Protein AF-0000000066667631 (afdb_homodimer)

Solvent-accessible surface area (backbone atoms only — not comparable to full-atom values): 15356 Å² total; per-residue (Å²): 125,58,73,54,49,51,49,16,44,54,48,42,51,44,52,48,51,43,37,58,49,62,69,47,40,77,52,72,91,83,62,55,70,66,55,49,50,52,39,41,49,23,62,72,70,37,67,38,40,58,69,56,50,24,61,74,61,66,54,52,69,70,55,45,50,52,50,50,52,52,34,34,75,70,52,27,31,46,80,42,68,25,90,90,40,73,88,41,47,27,36,31,52,30,73,62,24,40,45,53,48,50,51,52,50,50,52,47,20,53,52,43,29,59,55,50,66,76,47,53,72,68,42,51,48,27,39,58,63,16,44,66,49,50,42,50,51,48,55,54,59,68,76,102,124,59,75,55,50,53,50,16,44,53,48,43,51,42,52,48,49,43,37,58,51,60,69,48,42,78,49,71,94,81,60,55,69,65,56,50,49,51,40,40,49,23,61,72,71,37,67,38,39,58,67,54,50,25,64,73,59,66,52,52,68,70,55,45,51,52,49,51,50,51,35,34,75,72,53,26,31,47,77,42,67,25,89,91,38,75,87,39,47,27,35,30,52,30,75,62,24,39,45,54,49,50,50,53,51,51,52,48,21,53,52,42,29,59,56,51,66,75,46,53,73,68,42,51,48,26,39,59,62,15,45,65,48,50,42,50,51,46,55,54,59,69,79,101

Structure (mmCIF, N/CA/C/O backbone):
data_AF-0000000066667631-model_v1
#
loop_
_entity.id
_entity.type
_entity.pdbx_description
1 polymer 'Putative MarR family transcriptional regulator'
#
loop_
_atom_site.group_PDB
_atom_site.id
_atom_site.type_symbol
_atom_site.label_atom_id
_atom_site.label_alt_id
_atom_site.label_comp_id
_atom_site.label_asym_id
_atom_site.label_entity_id
_atom_site.label_seq_id
_atom_site.pdbx_PDB_ins_code
_atom_site.Cartn_x
_atom_site.Cartn_y
_atom_site.Cartn_z
_atom_site.occupancy
_atom_site.B_iso_or_equiv
_atom_site.auth_seq_id
_atom_site.auth_comp_id
_atom_site.auth_asym_id
_atom_site.auth_atom_id
_atom_site.pdbx_PDB_model_num
ATOM 1 N N . MET A 1 1 ? -20.219 -8.086 -15.742 1 63.88 1 MET A N 1
ATOM 2 C CA . MET A 1 1 ? -18.875 -7.512 -15.734 1 63.88 1 MET A CA 1
ATOM 3 C C . MET A 1 1 ? -17.859 -8.508 -16.266 1 63.88 1 MET A C 1
ATOM 5 O O . MET A 1 1 ? -17.953 -9.711 -16 1 63.88 1 MET A O 1
ATOM 9 N N . GLY A 1 2 ? -17.172 -8.07 -17.375 1 84.5 2 GLY A N 1
ATOM 10 C CA . GLY A 1 2 ? -16.281 -9.023 -18.016 1 84.5 2 GLY A CA 1
ATOM 11 C C . GLY A 1 2 ? -15.25 -9.617 -17.078 1 84.5 2 GLY A C 1
ATOM 12 O O . GLY A 1 2 ? -15.055 -9.117 -15.969 1 84.5 2 GLY A O 1
ATOM 13 N N . ALA A 1 3 ? -14.93 -10.883 -17.234 1 90.31 3 ALA A N 1
ATOM 14 C CA . ALA A 1 3 ? -13.977 -11.648 -16.438 1 90.31 3 ALA A CA 1
ATOM 15 C C . ALA A 1 3 ? -12.773 -10.797 -16.047 1 90.31 3 ALA A C 1
ATOM 17 O O . ALA A 1 3 ? -12.273 -10.898 -14.914 1 90.31 3 ALA A O 1
ATOM 18 N N . LEU A 1 4 ? -12.445 -9.945 -16.859 1 93.69 4 LEU A N 1
ATOM 19 C CA . LEU A 1 4 ? -11.289 -9.094 -16.609 1 93.69 4 LEU A CA 1
ATOM 20 C C . LEU A 1 4 ? -11.609 -8.031 -15.562 1 93.69 4 LEU A C 1
ATOM 22 O O . LEU A 1 4 ? -10.789 -7.734 -14.695 1 93.69 4 LEU A O 1
ATOM 26 N N . VAL A 1 5 ? -12.797 -7.492 -15.633 1 93.88 5 VAL A N 1
ATOM 27 C CA . VAL A 1 5 ? -13.211 -6.453 -14.695 1 93.88 5 VAL A CA 1
ATOM 28 C C . VAL A 1 5 ? -13.352 -7.043 -13.297 1 93.88 5 VAL A C 1
ATOM 30 O O . VAL A 1 5 ? -12.953 -6.422 -12.305 1 93.88 5 VAL A O 1
ATOM 33 N N . GLU A 1 6 ? -13.852 -8.188 -13.234 1 95.06 6 GLU A N 1
ATOM 34 C CA . GLU A 1 6 ? -14.008 -8.859 -11.945 1 95.06 6 GLU A CA 1
ATOM 35 C C . GLU A 1 6 ? -12.648 -9.141 -11.305 1 95.06 6 GLU A C 1
ATOM 37 O O . GLU A 1 6 ? -12.477 -8.953 -10.102 1 95.06 6 GLU A O 1
ATOM 42 N N . LEU A 1 7 ? -11.719 -9.633 -12.102 1 95.94 7 LEU A N 1
ATOM 43 C CA . LEU A 1 7 ? -10.367 -9.867 -11.617 1 95.94 7 LEU A CA 1
ATOM 44 C C . LEU A 1 7 ? -9.742 -8.586 -11.086 1 95.94 7 LEU A C 1
ATOM 46 O O . LEU A 1 7 ? -9.172 -8.57 -9.992 1 95.94 7 LEU A O 1
ATOM 50 N N . ALA A 1 8 ? -9.922 -7.566 -11.867 1 95.75 8 ALA A N 1
ATOM 51 C CA . ALA A 1 8 ? -9.367 -6.266 -11.5 1 95.75 8 ALA A CA 1
ATOM 52 C C . ALA A 1 8 ? -10.008 -5.738 -10.211 1 95.75 8 ALA A C 1
ATOM 54 O O . ALA A 1 8 ? -9.328 -5.152 -9.367 1 95.75 8 ALA A O 1
ATOM 55 N N . ASP A 1 9 ? -11.273 -5.965 -10.117 1 95.81 9 ASP A N 1
ATOM 56 C CA . ASP A 1 9 ? -12.008 -5.516 -8.938 1 95.81 9 ASP A CA 1
ATOM 57 C C . ASP A 1 9 ? -11.516 -6.223 -7.68 1 95.81 9 ASP A C 1
ATOM 59 O O . ASP A 1 9 ? -11.242 -5.578 -6.664 1 95.81 9 ASP A O 1
ATOM 63 N N . ASN A 1 10 ? -11.375 -7.496 -7.738 1 95.25 10 ASN A N 1
ATOM 64 C CA . ASN A 1 10 ? -10.906 -8.281 -6.602 1 95.25 10 ASN A CA 1
ATOM 65 C C . ASN A 1 10 ? -9.461 -7.957 -6.254 1 95.25 10 ASN A C 1
ATOM 67 O O . ASN A 1 10 ? -9.102 -7.859 -5.074 1 95.25 10 ASN A O 1
ATOM 71 N N . LEU A 1 11 ? -8.664 -7.789 -7.242 1 94.75 11 LEU A N 1
ATOM 72 C CA . LEU A 1 11 ? -7.266 -7.457 -7.023 1 94.75 11 LEU A CA 1
ATOM 73 C C . LEU A 1 11 ? -7.125 -6.082 -6.375 1 94.75 11 LEU A C 1
ATOM 75 O O . LEU A 1 11 ? -6.352 -5.914 -5.43 1 94.75 11 LEU A O 1
ATOM 79 N N . ALA A 1 12 ? -7.926 -5.141 -6.906 1 93 12 ALA A N 1
ATOM 80 C CA . ALA A 1 12 ? -7.914 -3.795 -6.336 1 93 12 ALA A CA 1
ATOM 81 C C . ALA A 1 12 ? -8.289 -3.822 -4.859 1 93 12 ALA A C 1
ATOM 83 O O . ALA A 1 12 ? -7.691 -3.117 -4.043 1 93 12 ALA A O 1
ATOM 84 N N . ARG A 1 13 ? -9.227 -4.629 -4.512 1 91.94 13 ARG A N 1
ATOM 85 C CA . ARG A 1 13 ? -9.664 -4.746 -3.125 1 91.94 13 ARG A CA 1
ATOM 86 C C . ARG A 1 13 ? -8.562 -5.312 -2.242 1 91.94 13 ARG A C 1
ATOM 88 O O . ARG A 1 13 ? -8.258 -4.758 -1.186 1 91.94 13 ARG A O 1
ATOM 95 N N . VAL A 1 14 ? -7.941 -6.355 -2.672 1 92.88 14 VAL A N 1
ATOM 96 C CA . VAL A 1 14 ? -6.906 -7.031 -1.896 1 92.88 14 VAL A CA 1
ATOM 97 C C . VAL A 1 14 ? -5.691 -6.113 -1.747 1 92.88 14 VAL A C 1
ATOM 99 O O . VAL A 1 14 ? -5.148 -5.965 -0.65 1 92.88 14 VAL A O 1
ATOM 102 N N . MET A 1 15 ? -5.332 -5.52 -2.834 1 90.69 15 MET A N 1
ATOM 103 C CA . MET A 1 15 ? -4.188 -4.613 -2.805 1 90.69 15 MET A CA 1
ATOM 104 C C . MET A 1 15 ? -4.473 -3.408 -1.911 1 90.69 15 MET A C 1
ATOM 106 O O . MET A 1 15 ? -3.586 -2.939 -1.194 1 90.69 15 MET A O 1
ATOM 110 N N . GLY A 1 16 ? -5.676 -2.898 -2.027 1 88.19 16 GLY A N 1
ATOM 111 C CA . GLY A 1 16 ? -6.082 -1.807 -1.158 1 88.19 16 GLY A CA 1
ATOM 112 C C . GLY A 1 16 ? -6.027 -2.164 0.315 1 88.19 16 GLY A C 1
ATOM 113 O O . GLY A 1 16 ? -5.57 -1.364 1.136 1 88.19 16 GLY A O 1
ATOM 114 N N . GLU A 1 17 ? -6.473 -3.326 0.681 1 87.88 17 GLU A N 1
ATOM 115 C CA . GLU A 1 17 ? -6.43 -3.793 2.064 1 87.88 17 GLU A CA 1
ATOM 116 C C . GLU A 1 17 ? -4.992 -3.91 2.562 1 87.88 17 GLU A C 1
ATOM 118 O O . GLU A 1 17 ? -4.672 -3.457 3.662 1 87.88 17 GLU A O 1
ATOM 123 N N . PHE A 1 18 ? -4.164 -4.465 1.741 1 86.06 18 PHE A N 1
ATOM 124 C CA . PHE A 1 18 ? -2.76 -4.594 2.105 1 86.06 18 PHE A CA 1
ATOM 125 C C . PHE A 1 18 ? -2.125 -3.225 2.314 1 86.06 18 PHE A C 1
ATOM 127 O O . PHE A 1 18 ? -1.388 -3.018 3.279 1 86.06 18 PHE A O 1
ATOM 134 N N . THR A 1 19 ? -2.402 -2.322 1.386 1 83.5 19 THR A N 1
ATOM 135 C CA . THR A 1 19 ? -1.846 -0.976 1.458 1 83.5 19 THR A CA 1
ATOM 136 C C . THR A 1 19 ? -2.287 -0.276 2.74 1 83.5 19 THR A C 1
ATOM 138 O O . THR A 1 19 ? -1.462 0.294 3.457 1 83.5 19 THR A O 1
ATOM 141 N N . ARG A 1 20 ? -3.529 -0.288 3.098 1 82.38 20 ARG A N 1
ATOM 142 C CA . ARG A 1 20 ? -4.066 0.368 4.285 1 82.38 20 ARG A CA 1
ATOM 143 C C . ARG A 1 20 ? -3.449 -0.209 5.555 1 82.38 20 ARG A C 1
ATOM 145 O O . ARG A 1 20 ? -3.143 0.529 6.492 1 82.38 20 ARG A O 1
ATOM 152 N N . ARG A 1 21 ? -3.213 -1.435 5.551 1 78.25 21 ARG A N 1
ATOM 153 C CA . ARG A 1 21 ? -2.666 -2.102 6.727 1 78.25 21 ARG A CA 1
ATOM 154 C C . ARG A 1 21 ? -1.165 -1.856 6.848 1 78.25 21 ARG A C 1
ATOM 156 O O . ARG A 1 21 ? -0.638 -1.725 7.953 1 78.25 21 ARG A O 1
ATOM 163 N N . SER A 1 22 ? -0.552 -1.91 5.668 1 75.19 22 SER A N 1
ATOM 164 C CA . SER A 1 22 ? 0.891 -1.696 5.648 1 75.19 22 SER A CA 1
ATOM 165 C C . SER A 1 22 ? 1.247 -0.283 6.094 1 75.19 22 SER A C 1
ATOM 167 O O . SER A 1 22 ? 2.271 -0.073 6.746 1 75.19 22 SER A O 1
ATOM 169 N N . ILE A 1 23 ? 0.428 0.62 5.746 1 69.88 23 ILE A N 1
ATOM 170 C CA . ILE A 1 23 ? 0.695 2.012 6.09 1 69.88 23 ILE A CA 1
ATOM 171 C C . ILE A 1 23 ? 0.403 2.242 7.57 1 69.88 23 ILE A C 1
ATOM 173 O O . ILE A 1 23 ? 1.046 3.074 8.211 1 69.88 23 ILE A O 1
ATOM 177 N N . ARG A 1 24 ? -0.58 1.515 8.141 1 68.12 24 ARG A N 1
ATOM 178 C CA . ARG A 1 24 ? -0.963 1.67 9.539 1 68.12 24 ARG A CA 1
ATOM 179 C C . ARG A 1 24 ? 0.047 0.996 10.469 1 68.12 24 ARG A C 1
ATOM 181 O O . ARG A 1 24 ? -0.004 1.172 11.688 1 68.12 24 ARG A O 1
ATOM 188 N N . LEU A 1 25 ? 0.779 0.027 9.867 1 59.28 25 LEU A N 1
ATOM 189 C CA . LEU A 1 25 ? 1.739 -0.652 10.734 1 59.28 25 LEU A CA 1
ATOM 190 C C . LEU A 1 25 ? 2.592 0.355 11.492 1 59.28 25 LEU A C 1
ATOM 192 O O . LEU A 1 25 ? 3.068 1.335 10.914 1 59.28 25 LEU A O 1
ATOM 196 N N . PRO A 1 26 ? 2.314 0.225 12.914 1 49.5 26 PRO A N 1
ATOM 197 C CA . PRO A 1 26 ? 3.141 1.121 13.727 1 49.5 26 PRO A CA 1
ATOM 198 C C . PRO A 1 26 ? 4.566 1.256 13.195 1 49.5 26 PRO A C 1
ATOM 200 O O . PRO A 1 26 ? 5.254 0.25 13.008 1 49.5 26 PRO A O 1
ATOM 203 N N . THR A 1 27 ? 4.59 1.661 12 1 47.75 27 THR A N 1
ATOM 204 C CA . THR A 1 27 ? 6.008 1.848 11.695 1 47.75 27 THR A CA 1
ATOM 205 C C . THR A 1 27 ? 6.785 2.203 12.961 1 47.75 27 THR A C 1
ATOM 207 O O . THR A 1 27 ? 6.281 2.922 13.828 1 47.75 27 THR A O 1
ATOM 210 N N . ALA A 1 28 ? 7.609 1.457 13.453 1 42.34 28 ALA A N 1
ATOM 211 C CA . ALA A 1 28 ? 8.484 2.135 14.406 1 42.34 28 ALA A CA 1
ATOM 212 C C . ALA A 1 28 ? 8.492 3.641 14.172 1 42.34 28 ALA A C 1
ATOM 214 O O . ALA A 1 28 ? 8.359 4.098 13.031 1 42.34 28 ALA A O 1
ATOM 215 N N . GLU A 1 29 ? 8.148 4.566 15.008 1 47.97 29 GLU A N 1
ATOM 216 C CA . GLU A 1 29 ? 7.957 6 15.219 1 47.97 29 GLU A CA 1
ATOM 217 C C . GLU A 1 29 ? 8.555 6.812 14.078 1 47.97 29 GLU A C 1
ATOM 219 O O . GLU A 1 29 ? 8.125 7.941 13.828 1 47.97 29 GLU A O 1
ATOM 224 N N . LYS A 1 30 ? 9.75 6.395 13.438 1 54.59 30 LYS A N 1
ATOM 225 C CA . LYS A 1 30 ? 10.664 7.512 13.195 1 54.59 30 LYS A CA 1
ATOM 226 C C . LYS A 1 30 ? 10.633 7.945 11.734 1 54.59 30 LYS A C 1
ATOM 228 O O . LYS A 1 30 ? 11.094 9.039 11.398 1 54.59 30 LYS A O 1
ATOM 233 N N . HIS A 1 31 ? 9.977 6.879 10.773 1 64.38 31 HIS A N 1
ATOM 234 C CA . HIS A 1 31 ? 10.203 7.43 9.445 1 64.38 31 HIS A CA 1
ATOM 235 C C . HIS A 1 31 ? 8.914 7.43 8.625 1 64.38 31 HIS A C 1
ATOM 237 O O . HIS A 1 31 ? 8.219 6.418 8.555 1 64.38 31 HIS A O 1
ATOM 243 N N . THR A 1 32 ? 8.531 8.547 8.125 1 71.5 32 THR A N 1
ATOM 244 C CA . THR A 1 32 ? 7.379 8.719 7.25 1 71.5 32 THR A CA 1
ATOM 245 C C . THR A 1 32 ? 7.484 7.82 6.02 1 71.5 32 THR A C 1
ATOM 247 O O . THR A 1 32 ? 8.555 7.27 5.742 1 71.5 32 THR A O 1
ATOM 250 N N . PHE A 1 33 ? 6.387 7.59 5.352 1 77.38 33 PHE A N 1
ATOM 251 C CA . PHE A 1 33 ? 6.367 6.793 4.129 1 77.38 33 PHE A CA 1
ATOM 252 C C . PHE A 1 33 ? 7.359 7.34 3.111 1 77.38 33 PHE A C 1
ATOM 254 O O . PHE A 1 33 ? 8.094 6.574 2.479 1 77.38 33 PHE A O 1
ATOM 261 N N . THR A 1 34 ? 7.391 8.68 2.973 1 81 34 THR A N 1
ATOM 262 C CA . THR A 1 34 ? 8.25 9.281 1.959 1 81 34 THR A CA 1
ATOM 263 C C . THR A 1 34 ? 9.719 9.031 2.279 1 81 34 THR A C 1
ATOM 265 O O . THR A 1 34 ? 10.523 8.789 1.378 1 81 34 THR A O 1
ATOM 268 N N . THR A 1 35 ? 10.023 9.094 3.533 1 87.62 35 THR A N 1
ATOM 269 C CA . THR A 1 35 ? 11.383 8.789 3.965 1 87.62 35 THR A CA 1
ATOM 270 C C . THR A 1 35 ? 11.773 7.371 3.572 1 87.62 35 THR A C 1
ATOM 272 O O . THR A 1 35 ? 12.812 7.156 2.941 1 87.62 35 THR A O 1
ATOM 275 N N . LEU A 1 36 ? 10.93 6.504 3.896 1 88.31 36 LEU A N 1
ATOM 276 C CA . LEU A 1 36 ? 11.211 5.098 3.613 1 88.31 36 LEU A CA 1
ATOM 277 C C . LEU A 1 36 ? 11.234 4.844 2.109 1 88.31 36 LEU A C 1
ATOM 279 O O . LEU A 1 36 ? 12.031 4.031 1.628 1 88.31 36 LEU A O 1
ATOM 283 N N . SER A 1 37 ? 10.367 5.473 1.435 1 89.19 37 SER A N 1
ATOM 284 C CA . SER A 1 37 ? 10.32 5.344 -0.018 1 89.19 37 SER A CA 1
ATOM 285 C C . SER A 1 37 ? 11.625 5.809 -0.656 1 89.19 37 SER A C 1
ATOM 287 O O . SER A 1 37 ? 12.18 5.121 -1.515 1 89.19 37 SER A O 1
ATOM 289 N N . VAL A 1 38 ? 12.148 6.926 -0.229 1 92.81 38 VAL A N 1
ATOM 290 C CA . VAL A 1 38 ? 13.391 7.473 -0.763 1 92.81 38 VAL A CA 1
ATOM 291 C C . VAL A 1 38 ? 14.547 6.527 -0.453 1 92.81 38 VAL A C 1
ATOM 293 O O . VAL A 1 38 ? 15.352 6.219 -1.332 1 92.81 38 VAL A O 1
ATOM 296 N N . LEU A 1 39 ? 14.602 6.094 0.781 1 95.44 39 LEU A N 1
ATOM 297 C CA . LEU A 1 39 ? 15.664 5.172 1.167 1 95.44 39 LEU A CA 1
ATOM 298 C C . LEU A 1 39 ? 15.602 3.887 0.35 1 95.44 39 LEU A C 1
ATOM 300 O O . LEU A 1 39 ? 16.625 3.365 -0.082 1 95.44 39 LEU A O 1
ATOM 304 N N . HIS A 1 40 ? 14.414 3.439 0.168 1 94.25 40 HIS A N 1
ATOM 305 C CA . HIS A 1 40 ? 14.219 2.23 -0.624 1 94.25 40 HIS A CA 1
ATOM 306 C C . HIS A 1 40 ? 14.688 2.43 -2.061 1 94.25 40 HIS A C 1
ATOM 308 O O . HIS A 1 40 ? 15.391 1.584 -2.611 1 94.25 40 HIS A O 1
ATOM 314 N N . THR A 1 41 ? 14.281 3.496 -2.682 1 93.44 41 THR A N 1
ATOM 315 C CA . THR A 1 41 ? 14.648 3.809 -4.059 1 93.44 41 THR A CA 1
ATOM 316 C C . THR A 1 41 ? 16.156 3.857 -4.219 1 93.44 41 THR A C 1
ATOM 318 O O . THR A 1 41 ? 16.719 3.24 -5.129 1 93.44 41 THR A O 1
ATOM 321 N N . LEU A 1 42 ? 16.781 4.492 -3.316 1 96.88 42 LEU A N 1
ATOM 322 C CA . LEU A 1 42 ? 18.234 4.648 -3.383 1 96.88 42 LEU A CA 1
ATOM 323 C C . LEU A 1 42 ? 18.938 3.314 -3.135 1 96.88 42 LEU A C 1
ATOM 325 O O . LEU A 1 42 ? 19.984 3.037 -3.73 1 96.88 42 LEU A O 1
ATOM 329 N N . ALA A 1 43 ? 18.406 2.52 -2.227 1 95.56 43 ALA A N 1
ATOM 330 C CA . ALA A 1 43 ? 19 1.218 -1.908 1 95.56 43 ALA A CA 1
ATOM 331 C C . ALA A 1 43 ? 18.891 0.267 -3.098 1 95.56 43 ALA A C 1
ATOM 333 O O . ALA A 1 43 ? 19.766 -0.583 -3.295 1 95.56 43 ALA A O 1
ATOM 334 N N . HIS A 1 44 ? 17.938 0.455 -3.912 1 91.81 44 HIS A N 1
ATOM 335 C CA . HIS A 1 44 ? 17.688 -0.504 -4.98 1 91.81 44 HIS A CA 1
ATOM 336 C C . HIS A 1 44 ? 18.172 0.02 -6.324 1 91.81 44 HIS A C 1
ATOM 338 O O . HIS A 1 44 ? 18.609 -0.758 -7.176 1 91.81 44 HIS A O 1
ATOM 344 N N . LYS A 1 45 ? 18.125 1.28 -6.531 1 93.5 45 LYS A N 1
ATOM 345 C CA . LYS A 1 45 ? 18.5 1.844 -7.824 1 93.5 45 LYS A CA 1
ATOM 346 C C . LYS A 1 45 ? 19.906 2.418 -7.789 1 93.5 45 LYS A C 1
ATOM 348 O O . LYS A 1 45 ? 20.5 2.699 -8.836 1 93.5 45 LYS A O 1
ATOM 353 N N . GLY A 1 46 ? 20.406 2.592 -6.609 1 95.38 46 GLY A N 1
ATOM 354 C CA . GLY A 1 46 ? 21.688 3.264 -6.465 1 95.38 46 GLY A CA 1
ATOM 355 C C . GLY A 1 46 ? 21.562 4.773 -6.375 1 95.38 46 GLY A C 1
ATOM 356 O O . GLY A 1 46 ? 20.469 5.301 -6.195 1 95.38 46 GLY A O 1
ATOM 357 N N . PRO A 1 47 ? 22.719 5.441 -6.398 1 96.88 47 PRO A N 1
ATOM 358 C CA . PRO A 1 47 ? 22.703 6.902 -6.293 1 96.88 47 PRO A CA 1
ATOM 359 C C . PRO A 1 47 ? 21.891 7.566 -7.402 1 96.88 47 PRO A C 1
ATOM 361 O O . PRO A 1 47 ? 21.938 7.117 -8.555 1 96.88 47 PRO A O 1
ATOM 364 N N . LEU A 1 48 ? 21.141 8.531 -7 1 96.88 48 LEU A N 1
ATOM 365 C CA . LEU A 1 48 ? 20.328 9.281 -7.949 1 96.88 48 LEU A CA 1
ATOM 366 C C . LEU A 1 48 ? 20.516 10.781 -7.758 1 96.88 48 LEU A C 1
ATOM 368 O O . LEU A 1 48 ? 20.828 11.234 -6.656 1 96.88 48 LEU A O 1
ATOM 372 N N . ARG A 1 49 ? 20.281 11.477 -8.836 1 96.69 49 ARG A N 1
ATOM 373 C CA . ARG A 1 49 ? 20.219 12.93 -8.719 1 96.69 49 ARG A CA 1
ATOM 374 C C . ARG A 1 49 ? 19 13.359 -7.918 1 96.69 49 ARG A C 1
ATOM 376 O O . ARG A 1 49 ? 17.953 12.695 -7.957 1 96.69 49 ARG A O 1
ATOM 383 N N . LEU A 1 50 ? 19.219 14.477 -7.324 1 95.25 50 LEU A N 1
ATOM 384 C CA . LEU A 1 50 ? 18.109 15.023 -6.551 1 95.25 50 LEU A CA 1
ATOM 385 C C . LEU A 1 50 ? 16.875 15.203 -7.422 1 95.25 50 LEU A C 1
ATOM 387 O O . LEU A 1 50 ? 15.75 14.914 -6.988 1 95.25 50 LEU A O 1
ATOM 391 N N . THR A 1 51 ? 17.031 15.562 -8.625 1 93.12 51 THR A N 1
ATOM 392 C CA . THR A 1 51 ? 15.922 15.781 -9.547 1 93.12 51 THR A CA 1
ATOM 393 C C . THR A 1 51 ? 15.227 14.469 -9.898 1 93.12 51 THR A C 1
ATOM 395 O O . THR A 1 51 ? 14.008 14.43 -10.047 1 93.12 51 THR A O 1
ATOM 398 N N . ALA A 1 52 ? 15.977 13.438 -10.031 1 93.69 52 ALA A N 1
ATOM 399 C CA . ALA A 1 52 ? 15.414 12.117 -10.305 1 93.69 52 ALA A CA 1
ATOM 400 C C . ALA A 1 52 ? 14.594 11.609 -9.117 1 93.69 52 ALA A C 1
ATOM 402 O O . ALA A 1 52 ? 13.555 10.984 -9.305 1 93.69 52 ALA A O 1
ATOM 403 N N . LEU A 1 53 ? 15.07 11.875 -7.945 1 93 53 LEU A N 1
ATOM 404 C CA . LEU A 1 53 ? 14.344 11.492 -6.738 1 93 53 LEU A CA 1
ATOM 405 C C . LEU A 1 53 ? 13.016 12.234 -6.648 1 93 53 LEU A C 1
ATOM 407 O O . LEU A 1 53 ? 12 11.656 -6.27 1 93 53 LEU A O 1
ATOM 411 N N . LYS A 1 54 ? 13.062 13.492 -6.992 1 91.31 54 LYS A N 1
ATOM 412 C CA . LYS A 1 54 ? 11.859 14.312 -7.016 1 91.31 54 LYS A CA 1
ATOM 413 C C . LYS A 1 54 ? 10.805 13.711 -7.941 1 91.31 54 LYS A C 1
ATOM 415 O O . LYS A 1 54 ? 9.633 13.602 -7.566 1 91.31 54 LYS A O 1
ATOM 420 N N . GLU A 1 55 ? 11.234 13.266 -9.141 1 88.5 55 GLU A N 1
ATOM 421 C CA . GLU A 1 55 ? 10.336 12.688 -10.133 1 88.5 55 GLU A CA 1
ATOM 422 C C . GLU A 1 55 ? 9.797 11.336 -9.664 1 88.5 55 GLU A C 1
ATOM 424 O O . GLU A 1 55 ? 8.609 11.055 -9.797 1 88.5 55 GLU A O 1
ATOM 429 N N . THR A 1 56 ? 10.672 10.539 -9.086 1 85.06 56 THR A N 1
ATOM 430 C CA . THR A 1 56 ? 10.305 9.211 -8.617 1 85.06 56 THR A CA 1
ATOM 431 C C . THR A 1 56 ? 9.281 9.305 -7.484 1 85.06 56 THR A C 1
ATOM 433 O O . THR A 1 56 ? 8.312 8.539 -7.449 1 85.06 56 THR A O 1
ATOM 436 N N . GLU A 1 57 ? 9.492 10.242 -6.555 1 84.12 57 GLU A N 1
ATOM 437 C CA . GLU A 1 57 ? 8.664 10.359 -5.359 1 84.12 57 GLU A CA 1
ATOM 438 C C . GLU A 1 57 ? 7.434 11.227 -5.621 1 84.12 57 GLU A C 1
ATOM 440 O O . GLU A 1 57 ? 6.512 11.266 -4.805 1 84.12 57 GLU A O 1
ATOM 445 N N . GLN A 1 58 ? 7.438 11.953 -6.746 1 81.38 58 GLN A N 1
ATOM 446 C CA . GLN A 1 58 ? 6.324 12.805 -7.141 1 81.38 58 GLN A CA 1
ATOM 447 C C . GLN A 1 58 ? 6.02 13.844 -6.062 1 81.38 58 GLN A C 1
ATOM 449 O O . GLN A 1 58 ? 4.871 13.992 -5.637 1 81.38 58 GLN A O 1
ATOM 454 N N . ILE A 1 59 ? 7.059 14.57 -5.645 1 83.56 59 ILE A N 1
ATOM 455 C CA . ILE A 1 59 ? 6.93 15.656 -4.688 1 83.56 59 ILE A CA 1
ATOM 456 C C . ILE A 1 59 ? 7.656 16.891 -5.211 1 83.56 59 ILE A C 1
ATOM 458 O O . ILE A 1 59 ? 8.352 16.828 -6.227 1 83.56 59 ILE A O 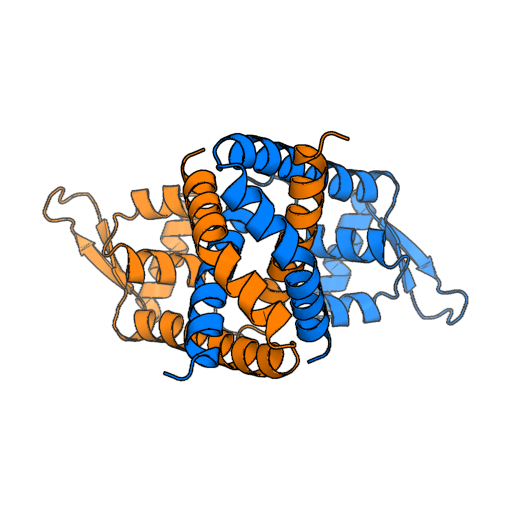1
ATOM 462 N N . THR A 1 60 ? 7.422 18.031 -4.52 1 89.25 60 THR A N 1
ATOM 463 C CA . THR A 1 60 ? 7.969 19.312 -4.984 1 89.25 60 THR A CA 1
ATOM 464 C C . THR A 1 60 ? 9.469 19.375 -4.715 1 89.25 60 THR A C 1
ATOM 466 O O . THR A 1 60 ? 9.992 18.641 -3.885 1 89.25 60 THR A O 1
ATOM 469 N N . GLN A 1 61 ? 10.086 20.297 -5.387 1 93.5 61 GLN A N 1
ATOM 470 C CA . GLN A 1 61 ? 11.516 20.5 -5.223 1 93.5 61 GLN A CA 1
ATOM 471 C C . GLN A 1 61 ? 11.852 20.938 -3.797 1 93.5 61 GLN A C 1
ATOM 473 O O . GLN A 1 61 ? 12.781 20.406 -3.182 1 93.5 61 GLN A O 1
ATOM 478 N N . PRO A 1 62 ? 11.172 21.875 -3.207 1 95.25 62 PRO A N 1
ATOM 479 C CA . PRO A 1 62 ? 11.461 22.234 -1.817 1 95.25 62 PRO A CA 1
ATOM 480 C C . PRO A 1 62 ? 11.289 21.062 -0.855 1 95.25 62 PRO A C 1
ATOM 482 O O . PRO A 1 62 ? 12.094 20.906 0.067 1 95.25 62 PRO A O 1
ATOM 485 N N . ALA A 1 63 ? 10.32 20.219 -1.12 1 91.56 63 ALA A N 1
ATOM 486 C CA . ALA A 1 63 ? 10.031 19.078 -0.242 1 91.56 63 ALA A CA 1
ATOM 487 C C . ALA A 1 63 ? 11.148 18.047 -0.291 1 91.56 63 ALA A C 1
ATOM 489 O O . ALA A 1 63 ? 11.602 17.562 0.749 1 91.56 63 ALA A O 1
ATOM 490 N N . ILE A 1 64 ? 11.562 17.75 -1.494 1 94.12 64 ILE A N 1
ATOM 491 C CA . ILE A 1 64 ? 12.602 16.719 -1.616 1 94.12 64 ILE A CA 1
ATOM 492 C C . ILE A 1 64 ? 13.922 17.266 -1.073 1 94.12 64 ILE A C 1
ATOM 494 O O . ILE A 1 64 ? 14.695 16.516 -0.469 1 94.12 64 ILE A O 1
ATOM 498 N N . THR A 1 65 ? 14.195 18.516 -1.275 1 96.38 65 THR A N 1
ATOM 499 C CA . THR A 1 65 ? 15.414 19.141 -0.76 1 96.38 65 THR A CA 1
ATOM 500 C C . THR A 1 65 ? 15.445 19.078 0.765 1 96.38 65 THR A C 1
ATOM 502 O O . THR A 1 65 ? 16.438 18.656 1.354 1 96.38 65 THR A O 1
ATOM 505 N N . GLN A 1 66 ? 14.398 19.453 1.313 1 96.56 66 GLN A N 1
ATOM 506 C CA . GLN A 1 66 ? 14.297 19.422 2.77 1 96.56 66 GLN A CA 1
ATOM 507 C C . GLN A 1 66 ? 14.422 18 3.312 1 96.56 66 GLN A C 1
ATOM 509 O O . GLN A 1 66 ? 15.07 17.781 4.332 1 96.56 66 GLN A O 1
ATOM 514 N N . LEU A 1 67 ? 13.797 17.109 2.684 1 94.5 67 LEU A N 1
ATOM 515 C CA . LEU A 1 67 ? 13.836 15.719 3.109 1 94.5 67 LEU A CA 1
ATOM 516 C C . LEU A 1 67 ? 15.258 15.164 3.039 1 94.5 67 LEU A C 1
ATOM 518 O O . LEU A 1 67 ? 15.742 14.562 4 1 94.5 67 LEU A O 1
ATOM 522 N N . VAL A 1 68 ? 15.875 15.414 1.963 1 97.12 68 VAL A N 1
ATOM 523 C CA . VAL A 1 68 ? 17.234 14.898 1.771 1 97.12 68 VAL A CA 1
ATOM 524 C C . VAL A 1 68 ? 18.172 15.547 2.775 1 97.12 68 VAL A C 1
ATOM 526 O O . VAL A 1 68 ? 19.062 14.883 3.326 1 97.12 68 VAL A O 1
ATOM 529 N N . GLN A 1 69 ? 17.984 16.812 2.971 1 97.62 69 GLN A N 1
ATOM 530 C CA . GLN A 1 69 ? 18.781 17.5 3.973 1 97.62 69 GLN A CA 1
ATOM 531 C C . GLN A 1 69 ? 18.609 16.875 5.352 1 97.62 69 GLN A C 1
ATOM 533 O O . GLN A 1 69 ? 19.594 16.641 6.059 1 97.62 69 GLN A O 1
ATOM 538 N N . ARG A 1 70 ? 17.469 16.594 5.711 1 96.44 70 ARG A N 1
ATOM 539 C CA . ARG A 1 70 ? 17.172 15.953 6.992 1 96.44 70 ARG A CA 1
ATOM 540 C C . ARG A 1 70 ? 17.797 14.562 7.066 1 96.44 70 ARG A C 1
ATOM 542 O O . ARG A 1 70 ? 18.375 14.188 8.086 1 96.44 70 ARG A O 1
ATOM 549 N N . LEU A 1 71 ? 17.641 13.805 5.977 1 97.12 71 LEU A N 1
ATOM 550 C CA . LEU A 1 71 ? 18.172 12.445 5.926 1 97.12 71 LEU A CA 1
ATOM 551 C C . LEU A 1 71 ? 19.703 12.453 6.016 1 97.12 71 LEU A C 1
ATOM 553 O O . LEU A 1 71 ? 20.297 11.555 6.605 1 97.12 71 LEU A O 1
ATOM 557 N N . GLU A 1 72 ? 20.234 13.445 5.43 1 98.19 72 GLU A N 1
ATOM 558 C CA . GLU A 1 72 ? 21.688 13.594 5.504 1 98.19 72 GLU A CA 1
ATOM 559 C C . GLU A 1 72 ? 22.141 13.938 6.922 1 98.19 72 GLU A C 1
ATOM 561 O O . GLU A 1 72 ? 23.109 13.367 7.434 1 98.19 72 GLU A O 1
ATOM 566 N N . ARG A 1 73 ? 21.453 14.852 7.5 1 97.44 73 ARG A N 1
ATOM 567 C CA . ARG A 1 73 ? 21.734 15.219 8.883 1 97.44 73 ARG A CA 1
ATOM 568 C C . ARG A 1 73 ? 21.609 14.008 9.805 1 97.44 73 ARG A C 1
ATOM 570 O O . ARG A 1 73 ? 22.406 13.852 10.734 1 97.44 73 ARG A O 1
ATOM 577 N N . ASP A 1 74 ? 20.719 13.102 9.484 1 96 74 ASP A N 1
ATOM 578 C CA . ASP A 1 74 ? 20.469 11.906 10.289 1 96 74 ASP A CA 1
ATOM 579 C C . ASP A 1 74 ? 21.438 10.781 9.93 1 96 74 ASP A C 1
ATOM 581 O O . ASP A 1 74 ? 21.375 9.703 10.516 1 96 74 ASP A O 1
ATOM 585 N N . GLY A 1 75 ? 22.297 11.062 8.945 1 97.62 75 GLY A N 1
ATOM 586 C CA . GLY A 1 75 ? 23.312 10.102 8.562 1 97.62 75 GLY A CA 1
ATOM 587 C C . GLY A 1 75 ? 22.766 8.977 7.699 1 97.62 75 GLY A C 1
ATOM 588 O O . GLY A 1 75 ? 23.375 7.906 7.609 1 97.62 75 GLY A O 1
ATOM 589 N N . LEU A 1 76 ? 21.641 9.156 7.023 1 97.94 76 LEU A N 1
ATOM 590 C CA . LEU A 1 76 ? 20.969 8.086 6.301 1 97.94 76 LEU A CA 1
ATOM 591 C C . LEU A 1 76 ? 21.266 8.164 4.805 1 97.94 76 LEU A C 1
ATOM 593 O O . LEU A 1 76 ? 21.094 7.184 4.078 1 97.94 76 LEU A O 1
ATOM 597 N N . VAL A 1 77 ? 21.594 9.367 4.379 1 98.44 77 VAL A N 1
ATOM 598 C CA . VAL A 1 77 ? 22.031 9.547 2.996 1 98.44 77 VAL A CA 1
ATOM 599 C C . VAL A 1 77 ? 23.266 10.438 2.951 1 98.44 77 VAL A C 1
ATOM 601 O O . VAL A 1 77 ? 23.641 11.055 3.957 1 98.44 77 VAL A O 1
ATOM 604 N N . ARG A 1 78 ? 23.891 10.477 1.814 1 98.31 78 ARG A N 1
ATOM 605 C CA . ARG A 1 78 ? 25.016 11.352 1.524 1 98.31 78 ARG A CA 1
ATOM 606 C C . ARG A 1 78 ? 24.828 12.055 0.183 1 98.31 78 ARG A C 1
ATOM 608 O O . ARG A 1 78 ? 24.375 11.445 -0.786 1 98.31 78 ARG A O 1
ATOM 615 N N . ARG A 1 79 ? 25.203 13.328 0.234 1 97.19 79 ARG A N 1
ATOM 616 C CA . ARG A 1 79 ? 25.156 14.109 -0.996 1 97.19 79 ARG A CA 1
ATOM 617 C C . ARG A 1 79 ? 26.562 14.359 -1.538 1 97.19 79 ARG A C 1
ATOM 619 O O . ARG A 1 79 ? 27.484 14.641 -0.774 1 97.19 79 ARG A O 1
ATOM 626 N N . THR A 1 80 ? 26.672 14.164 -2.781 1 95.88 80 THR A N 1
ATOM 627 C CA . THR A 1 80 ? 27.922 14.461 -3.457 1 95.88 80 THR A CA 1
ATOM 628 C C . THR A 1 80 ? 27.672 15.125 -4.809 1 95.88 80 THR A C 1
ATOM 630 O O . THR A 1 80 ? 26.594 14.953 -5.395 1 95.88 80 THR A O 1
ATOM 633 N N . PRO A 1 81 ? 28.641 15.914 -5.254 1 93.75 81 PRO A N 1
ATOM 634 C CA . PRO A 1 81 ? 28.484 16.438 -6.617 1 93.75 81 PRO A CA 1
ATOM 635 C C . PRO A 1 81 ? 28.469 15.328 -7.672 1 93.75 81 PRO A C 1
ATOM 637 O O . PRO A 1 81 ? 29.203 14.344 -7.543 1 93.75 81 PRO A O 1
ATOM 640 N N . ASP A 1 82 ? 27.594 15.438 -8.617 1 90.75 82 ASP A N 1
ATOM 641 C CA . ASP A 1 82 ? 27.578 14.5 -9.734 1 90.75 82 ASP A CA 1
ATOM 642 C C . ASP A 1 82 ? 28.844 14.648 -10.594 1 90.75 82 ASP A C 1
ATOM 644 O O . ASP A 1 82 ? 29.109 15.734 -11.117 1 90.75 82 ASP A O 1
ATOM 648 N N . PRO A 1 83 ? 29.562 13.672 -10.742 1 89.25 83 PRO A N 1
ATOM 649 C CA . PRO A 1 83 ? 30.781 13.773 -11.539 1 89.25 83 PRO A CA 1
ATOM 650 C C . PRO A 1 83 ? 30.5 14.117 -13 1 89.25 83 PRO A C 1
ATOM 652 O O . PRO A 1 83 ? 31.359 14.695 -13.672 1 89.25 83 PRO A O 1
ATOM 655 N N . ALA A 1 84 ? 29.328 13.727 -13.414 1 90.88 84 ALA A N 1
ATOM 656 C CA . ALA A 1 84 ? 28.953 13.953 -14.812 1 90.88 84 ALA A CA 1
ATOM 657 C C . ALA A 1 84 ? 28.422 15.359 -15.016 1 90.88 84 ALA A C 1
ATOM 659 O O . ALA A 1 84 ? 28.328 15.844 -16.141 1 90.88 84 ALA A O 1
ATOM 660 N N . ASP A 1 85 ? 27.969 15.938 -14.039 1 89.25 85 ASP A N 1
ATOM 661 C CA . ASP A 1 85 ? 27.391 17.281 -14.047 1 89.25 85 ASP A CA 1
ATOM 662 C C . ASP A 1 85 ? 27.641 17.984 -12.719 1 89.25 85 ASP A C 1
ATOM 664 O O . ASP A 1 85 ? 26.875 17.812 -11.773 1 89.25 85 ASP A O 1
ATOM 668 N N . GLY A 1 86 ? 28.672 18.688 -12.625 1 81.88 86 GLY A N 1
ATOM 669 C CA . GLY A 1 86 ? 29.109 19.344 -11.398 1 81.88 86 GLY A CA 1
ATOM 670 C C . GLY A 1 86 ? 28.031 20.188 -10.75 1 81.88 86 GLY A C 1
ATOM 671 O O . GLY A 1 86 ? 28.094 20.438 -9.547 1 81.88 86 GLY A O 1
ATOM 672 N N . ARG A 1 87 ? 27.078 20.484 -11.43 1 88.44 87 ARG A N 1
ATOM 673 C CA . ARG A 1 87 ? 26.016 21.328 -10.875 1 88.44 87 ARG A CA 1
ATOM 674 C C . ARG A 1 87 ? 24.922 20.469 -10.242 1 88.44 87 ARG A C 1
ATOM 676 O O . ARG A 1 87 ? 24.094 20.984 -9.484 1 88.44 87 ARG A O 1
ATOM 683 N N . ALA A 1 88 ? 25 19.219 -10.594 1 92.38 88 ALA A N 1
ATOM 684 C CA . ALA A 1 88 ? 23.969 18.328 -10.07 1 92.38 88 ALA A CA 1
ATOM 685 C C . ALA A 1 88 ? 24.438 17.641 -8.797 1 92.38 88 ALA A C 1
ATOM 687 O O . ALA A 1 88 ? 25.641 17.453 -8.586 1 92.38 88 ALA A O 1
ATOM 688 N N . THR A 1 89 ? 23.578 17.406 -7.977 1 95 89 THR A N 1
ATOM 689 C CA . THR A 1 89 ? 23.859 16.719 -6.719 1 95 89 THR A CA 1
ATOM 690 C C . THR A 1 89 ? 23.375 15.266 -6.777 1 95 89 THR A C 1
ATOM 692 O O . THR A 1 89 ? 22.25 14.992 -7.184 1 95 89 THR A O 1
ATOM 695 N N . LEU A 1 90 ? 24.25 14.375 -6.41 1 96.88 90 LEU A N 1
ATOM 696 C CA . LEU A 1 90 ? 23.938 12.961 -6.285 1 96.88 90 LEU A CA 1
ATOM 697 C C . LEU A 1 90 ? 23.641 12.594 -4.832 1 96.88 90 LEU A C 1
ATOM 699 O O . LEU A 1 90 ? 24.328 13.047 -3.92 1 96.88 90 LEU A O 1
ATOM 703 N N . VAL A 1 91 ? 22.609 11.797 -4.73 1 98.25 91 VAL A N 1
ATOM 704 C CA . VAL A 1 91 ? 22.219 11.328 -3.408 1 98.25 91 VAL A CA 1
ATOM 705 C C . VAL A 1 91 ? 22.375 9.805 -3.332 1 98.25 91 VAL A C 1
ATOM 707 O O . VAL A 1 91 ? 21.922 9.086 -4.227 1 98.25 91 VAL A O 1
ATOM 710 N N . ALA A 1 92 ? 23.047 9.367 -2.314 1 98.31 92 ALA A N 1
ATOM 711 C CA . ALA A 1 92 ? 23.219 7.934 -2.084 1 98.31 92 ALA A CA 1
ATOM 712 C C . ALA A 1 92 ? 22.812 7.555 -0.662 1 98.31 92 ALA A C 1
ATOM 714 O O . ALA A 1 92 ? 22.953 8.359 0.266 1 98.31 92 ALA A O 1
ATOM 715 N N . VAL A 1 93 ? 22.328 6.344 -0.569 1 98.25 93 VAL A N 1
ATOM 716 C CA . VAL A 1 93 ? 22 5.855 0.767 1 98.25 93 VAL A CA 1
ATOM 717 C C . VAL A 1 93 ? 23.281 5.43 1.488 1 98.25 93 VAL A C 1
ATOM 719 O O . VAL A 1 93 ? 24.203 4.914 0.864 1 98.25 93 VAL A O 1
ATOM 722 N N . THR A 1 94 ? 23.344 5.691 2.777 1 98.38 94 THR A N 1
ATOM 723 C CA . THR A 1 94 ? 24.422 5.172 3.598 1 98.38 94 THR A CA 1
ATOM 724 C C . THR A 1 94 ? 24.125 3.746 4.051 1 98.38 94 THR A C 1
ATOM 726 O O . THR A 1 94 ? 23.047 3.221 3.789 1 98.38 94 THR A O 1
ATOM 729 N N . ALA A 1 95 ? 25.156 3.141 4.73 1 97.88 95 ALA A N 1
ATOM 730 C CA . ALA A 1 95 ? 24.938 1.816 5.309 1 97.88 95 ALA A CA 1
ATOM 731 C C . ALA A 1 95 ? 23.797 1.84 6.316 1 97.88 95 ALA A C 1
ATOM 733 O O . ALA A 1 95 ? 23 0.903 6.383 1 97.88 95 ALA A O 1
ATOM 734 N N . ASP A 1 96 ? 23.734 2.885 7.062 1 97 96 ASP A N 1
ATOM 735 C CA . ASP A 1 96 ? 22.672 3.025 8.062 1 97 96 ASP A CA 1
ATOM 736 C C . ASP A 1 96 ? 21.312 3.186 7.402 1 97 96 ASP A C 1
ATOM 738 O O . ASP A 1 96 ? 20.328 2.592 7.852 1 97 96 ASP A O 1
ATOM 742 N N . GLY A 1 97 ? 21.25 3.932 6.316 1 96.56 97 GLY A N 1
ATOM 743 C CA . GLY A 1 97 ? 20.016 4.07 5.566 1 96.56 97 GLY A CA 1
ATOM 744 C C . GLY A 1 97 ? 19.547 2.771 4.94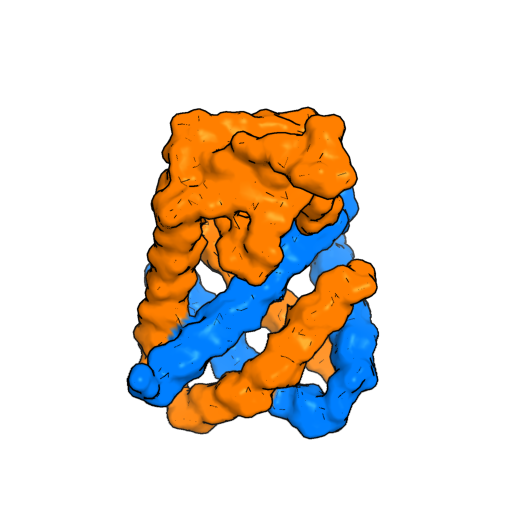1 1 96.56 97 GLY A C 1
ATOM 745 O O . GLY A 1 97 ? 18.359 2.443 4.992 1 96.56 97 GLY A O 1
ATOM 746 N N . ALA A 1 98 ? 20.5 2.064 4.449 1 96.62 98 ALA A N 1
ATOM 747 C CA . ALA A 1 98 ? 20.188 0.777 3.832 1 96.62 98 ALA A CA 1
ATOM 748 C C . ALA A 1 98 ? 19.703 -0.229 4.867 1 96.62 98 ALA A C 1
ATOM 750 O O . ALA A 1 98 ? 18.828 -1.048 4.582 1 96.62 98 ALA A O 1
ATOM 751 N N . ARG A 1 99 ? 20.25 -0.117 5.988 1 95.81 99 ARG A N 1
ATOM 752 C CA . ARG A 1 99 ? 19.875 -1.024 7.066 1 95.81 99 ARG A CA 1
ATOM 753 C C . ARG A 1 99 ? 18.422 -0.808 7.48 1 95.81 99 ARG A C 1
ATOM 755 O O . ARG A 1 99 ? 17.719 -1.764 7.801 1 95.81 99 ARG A O 1
ATOM 762 N N . ILE A 1 100 ? 17.969 0.394 7.438 1 92.75 100 ILE A N 1
ATOM 763 C CA . ILE A 1 100 ? 16.594 0.695 7.773 1 92.75 100 ILE A CA 1
ATOM 764 C C . ILE A 1 100 ? 15.656 -0.006 6.793 1 92.75 100 ILE A C 1
ATOM 766 O O . ILE A 1 100 ? 14.68 -0.643 7.199 1 92.75 100 ILE A O 1
ATOM 770 N N . VAL A 1 101 ? 15.977 0.071 5.551 1 93.12 101 VAL A N 1
ATOM 771 C CA . VAL A 1 101 ? 15.172 -0.545 4.496 1 93.12 101 VAL A CA 1
ATOM 772 C C . VAL A 1 101 ? 15.18 -2.062 4.668 1 93.12 101 VAL A C 1
ATOM 774 O O . VAL A 1 101 ? 14.125 -2.701 4.609 1 93.12 101 VAL A O 1
ATOM 777 N N . GLN A 1 102 ? 16.312 -2.572 4.953 1 94 102 GLN A N 1
ATOM 778 C CA . GLN A 1 102 ? 16.469 -4.02 5.082 1 94 102 GLN A CA 1
ATOM 779 C C . GLN A 1 102 ? 15.727 -4.543 6.305 1 94 102 GLN A C 1
ATOM 781 O O . GLN A 1 102 ? 15.055 -5.578 6.234 1 94 102 GLN A O 1
ATOM 786 N N . THR A 1 103 ? 15.898 -3.881 7.367 1 92.62 103 THR A N 1
ATOM 787 C CA . THR A 1 103 ? 15.258 -4.297 8.609 1 92.62 103 THR A CA 1
ATOM 788 C C . THR A 1 103 ? 13.742 -4.281 8.461 1 92.62 103 THR A C 1
ATOM 790 O O . THR A 1 103 ? 13.055 -5.207 8.906 1 92.62 103 THR A O 1
ATOM 793 N N . ARG A 1 104 ? 13.242 -3.311 7.852 1 87.69 104 ARG A N 1
ATOM 794 C CA . ARG A 1 104 ? 11.797 -3.219 7.625 1 87.69 104 ARG A CA 1
ATOM 795 C C . ARG A 1 104 ? 11.312 -4.348 6.727 1 87.69 104 ARG A C 1
ATOM 797 O O . ARG A 1 104 ? 10.258 -4.934 6.973 1 87.69 104 ARG A O 1
ATOM 804 N N . HIS A 1 105 ? 12.031 -4.59 5.711 1 90.94 105 HIS A N 1
ATOM 805 C CA . HIS A 1 105 ? 11.688 -5.695 4.82 1 90.94 105 HIS A CA 1
ATOM 806 C C . HIS A 1 105 ? 11.695 -7.023 5.566 1 90.94 105 HIS A C 1
ATOM 808 O O . HIS A 1 105 ? 10.766 -7.824 5.434 1 90.94 105 HIS A O 1
ATOM 814 N N . GLN A 1 106 ? 12.695 -7.227 6.371 1 93.38 106 GLN A N 1
ATOM 815 C CA . GLN A 1 106 ? 12.812 -8.477 7.117 1 93.38 106 GLN A CA 1
ATOM 816 C C . GLN A 1 106 ? 11.664 -8.633 8.109 1 93.38 106 GLN A C 1
ATOM 818 O O . GLN A 1 106 ? 11.172 -9.75 8.32 1 93.38 106 GLN A O 1
ATOM 823 N N . GLU A 1 107 ? 11.305 -7.582 8.711 1 89.25 107 GLU A N 1
ATOM 824 C CA . GLU A 1 107 ? 10.164 -7.617 9.617 1 89.25 107 GLU A CA 1
ATOM 825 C C . GLU A 1 107 ? 8.883 -8.016 8.891 1 89.25 107 GLU A C 1
ATOM 827 O O . GLU A 1 107 ? 8.086 -8.805 9.398 1 89.25 107 GLU A O 1
ATOM 832 N N . ARG A 1 108 ? 8.664 -7.477 7.73 1 88.44 108 ARG A N 1
ATOM 833 C CA . ARG A 1 108 ? 7.5 -7.812 6.918 1 88.44 108 ARG A CA 1
ATOM 834 C C . ARG A 1 108 ? 7.523 -9.281 6.512 1 88.44 108 ARG A C 1
ATOM 836 O O . ARG A 1 108 ? 6.492 -9.953 6.539 1 88.44 108 ARG A O 1
ATOM 843 N N . VAL A 1 109 ? 8.664 -9.727 6.117 1 93.69 109 VAL A N 1
ATOM 844 C CA . VAL A 1 109 ? 8.828 -11.117 5.711 1 93.69 109 VAL A CA 1
ATOM 845 C C . VAL A 1 109 ? 8.484 -12.039 6.875 1 93.69 109 VAL A C 1
ATOM 847 O O . VAL A 1 109 ? 7.754 -13.016 6.707 1 93.69 109 VAL A O 1
ATOM 850 N N . ARG A 1 110 ? 9.031 -11.695 8.016 1 92.69 110 ARG A N 1
ATOM 851 C CA . ARG A 1 110 ? 8.766 -12.516 9.195 1 92.69 110 ARG A CA 1
ATOM 852 C C . ARG A 1 110 ? 7.273 -12.562 9.5 1 92.69 110 ARG A C 1
ATOM 854 O O . ARG A 1 110 ? 6.719 -13.633 9.75 1 92.69 110 ARG A O 1
ATOM 861 N N . ARG A 1 111 ? 6.625 -11.453 9.477 1 88.88 111 ARG A N 1
ATOM 862 C CA . ARG A 1 111 ? 5.199 -11.375 9.758 1 88.88 111 ARG A CA 1
ATOM 863 C C . ARG A 1 111 ? 4.391 -12.172 8.734 1 88.88 111 ARG A C 1
ATOM 865 O O . ARG A 1 111 ? 3.5 -12.938 9.102 1 88.88 111 ARG A O 1
ATOM 872 N N . LEU A 1 112 ? 4.734 -12.023 7.488 1 92.56 112 LEU A N 1
ATOM 873 C CA . LEU A 1 112 ? 4.016 -12.711 6.426 1 92.56 112 LEU A CA 1
ATOM 874 C C . LEU A 1 112 ? 4.25 -14.219 6.496 1 92.56 112 LEU A C 1
ATOM 876 O O . LEU A 1 112 ? 3.355 -15.008 6.18 1 92.56 112 LEU A O 1
ATOM 880 N N . ALA A 1 113 ? 5.488 -14.617 6.836 1 94.62 113 ALA A N 1
ATOM 881 C CA . ALA A 1 113 ? 5.777 -16.031 6.988 1 94.62 113 ALA A CA 1
ATOM 882 C C . ALA A 1 113 ? 4.922 -16.656 8.086 1 94.62 113 ALA A C 1
ATOM 884 O O . ALA A 1 113 ? 4.395 -17.766 7.926 1 94.62 113 ALA A O 1
ATOM 885 N N . GLU A 1 114 ? 4.793 -15.938 9.195 1 93.38 114 GLU A N 1
ATOM 886 C CA . GLU A 1 114 ? 3.949 -16.391 10.289 1 93.38 114 GLU A CA 1
ATOM 887 C C . GLU A 1 114 ? 2.496 -16.531 9.852 1 93.38 114 GLU A C 1
ATOM 889 O O . GLU A 1 114 ? 1.845 -17.547 10.148 1 93.38 114 GLU A O 1
ATOM 894 N N . LEU A 1 115 ? 2.02 -15.602 9.148 1 92.31 115 LEU A N 1
ATOM 895 C CA . LEU A 1 115 ? 0.64 -15.617 8.68 1 92.31 115 LEU A CA 1
ATOM 896 C C . LEU A 1 115 ? 0.428 -16.734 7.66 1 92.31 115 LEU A C 1
ATOM 898 O O . LEU A 1 115 ? -0.63 -17.359 7.637 1 92.31 115 LEU A O 1
ATOM 902 N N . ALA A 1 116 ? 1.429 -16.938 6.824 1 93.88 116 ALA A N 1
ATOM 903 C CA . ALA A 1 116 ? 1.34 -17.969 5.785 1 93.88 116 ALA A CA 1
ATOM 904 C C . ALA A 1 116 ? 1.256 -19.359 6.391 1 93.88 116 ALA A C 1
ATOM 906 O O . ALA A 1 116 ? 0.81 -20.297 5.734 1 93.88 116 ALA A O 1
ATOM 907 N N . GLU A 1 117 ? 1.735 -19.5 7.598 1 94.62 117 GLU A N 1
ATOM 908 C CA . GLU A 1 117 ? 1.627 -20.781 8.289 1 94.62 117 GLU A CA 1
ATOM 909 C C . GLU A 1 117 ? 0.168 -21.188 8.484 1 94.62 117 GLU A C 1
ATOM 911 O O . GLU A 1 117 ? -0.15 -22.375 8.57 1 94.62 117 GLU A O 1
ATOM 916 N N . ALA A 1 118 ? -0.66 -20.219 8.523 1 93.88 118 ALA A N 1
ATOM 917 C CA . ALA A 1 118 ? -2.082 -20.469 8.75 1 93.88 118 ALA A CA 1
ATOM 918 C C . ALA A 1 118 ? -2.787 -20.844 7.453 1 93.88 118 ALA A C 1
ATOM 920 O O . ALA A 1 118 ? -3.943 -21.281 7.473 1 93.88 118 ALA A O 1
ATOM 921 N N . LEU A 1 119 ? -2.141 -20.75 6.344 1 95.19 119 LEU A N 1
ATOM 922 C CA . LEU A 1 119 ? -2.707 -21.109 5.043 1 95.19 119 LEU A CA 1
ATOM 923 C C . LEU A 1 119 ? -2.494 -22.578 4.738 1 95.19 119 LEU A C 1
ATOM 925 O O . LEU A 1 119 ? -1.502 -23.172 5.168 1 95.19 119 LEU A O 1
ATOM 929 N N . SER A 1 120 ? -3.418 -23.172 3.994 1 96.38 120 SER A N 1
ATOM 930 C CA . SER A 1 120 ? -3.234 -24.531 3.514 1 96.38 120 SER A CA 1
ATOM 931 C C . SER A 1 120 ? -2.119 -24.609 2.477 1 96.38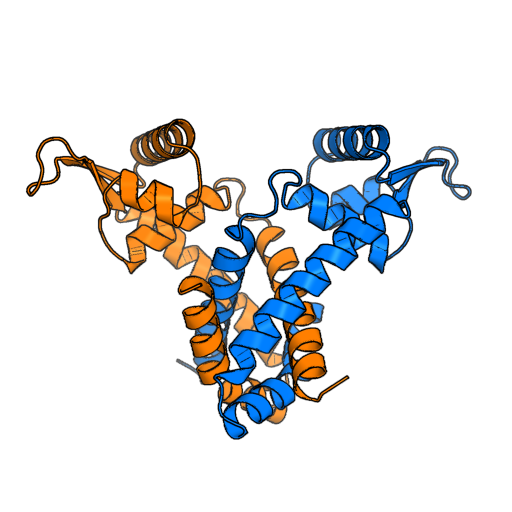 120 SER A C 1
ATOM 933 O O . SER A 1 120 ? -1.706 -23.594 1.926 1 96.38 120 SER A O 1
ATOM 935 N N . ALA A 1 121 ? -1.646 -25.812 2.203 1 96.25 121 ALA A N 1
ATOM 936 C CA . ALA A 1 121 ? -0.631 -26.016 1.173 1 96.25 121 ALA A CA 1
ATOM 937 C C . ALA A 1 121 ? -1.134 -25.562 -0.193 1 96.25 121 ALA A C 1
ATOM 939 O O . ALA A 1 121 ? -0.37 -25.016 -0.989 1 96.25 121 ALA A O 1
ATOM 940 N N . GLU A 1 122 ? -2.434 -25.797 -0.444 1 97.19 122 GLU A N 1
ATOM 941 C CA . GLU A 1 122 ? -3.043 -25.391 -1.71 1 97.19 122 GLU A CA 1
ATOM 942 C C . GLU A 1 122 ? -3.086 -23.875 -1.849 1 97.19 122 GLU A C 1
ATOM 944 O O . GLU A 1 122 ? -2.787 -23.344 -2.916 1 97.19 122 GLU A O 1
ATOM 949 N N . GLU A 1 123 ? -3.389 -23.234 -0.794 1 96.75 123 GLU A N 1
ATOM 950 C CA . GLU A 1 123 ? -3.424 -21.766 -0.792 1 96.75 123 GLU A CA 1
ATOM 951 C C . GLU A 1 123 ? -2.035 -21.188 -1.028 1 96.75 123 GLU A C 1
ATOM 953 O O . GLU A 1 123 ? -1.875 -20.25 -1.812 1 96.75 123 GLU A O 1
ATOM 958 N N . ARG A 1 124 ? -1.06 -21.75 -0.381 1 97.19 124 ARG A N 1
ATOM 959 C CA . ARG A 1 124 ? 0.314 -21.281 -0.549 1 97.19 124 ARG A CA 1
ATOM 960 C C . ARG A 1 124 ? 0.794 -21.5 -1.98 1 97.19 124 ARG A C 1
ATOM 962 O O . ARG A 1 124 ? 1.467 -20.641 -2.551 1 97.19 124 ARG A O 1
ATOM 969 N N . ARG A 1 125 ? 0.403 -22.594 -2.521 1 97.12 125 ARG A N 1
ATOM 970 C CA . ARG A 1 125 ? 0.788 -22.891 -3.898 1 97.12 125 ARG A CA 1
ATOM 971 C C . ARG A 1 125 ? 0.139 -21.906 -4.871 1 97.12 125 ARG A C 1
ATOM 973 O O . ARG A 1 125 ? 0.769 -21.484 -5.84 1 97.12 125 ARG A O 1
ATOM 980 N N . ALA A 1 126 ? -1.073 -21.594 -4.609 1 97.69 126 ALA A N 1
ATOM 981 C CA . ALA A 1 126 ? -1.778 -20.656 -5.473 1 97.69 126 ALA A CA 1
ATOM 982 C C . ALA A 1 126 ? -1.109 -19.281 -5.449 1 97.69 126 ALA A C 1
ATOM 984 O O . ALA A 1 126 ? -0.939 -18.656 -6.496 1 97.69 126 ALA A O 1
ATOM 985 N N . ILE A 1 127 ? -0.707 -18.828 -4.258 1 97.75 127 ILE A N 1
ATOM 986 C CA . ILE A 1 127 ? -0.033 -17.547 -4.133 1 97.75 127 ILE A CA 1
ATOM 987 C C . ILE A 1 127 ? 1.313 -17.594 -4.848 1 97.75 127 ILE A C 1
ATOM 989 O O . ILE A 1 127 ? 1.64 -16.703 -5.633 1 97.75 127 ILE A O 1
ATOM 993 N N . ALA A 1 128 ? 2.027 -18.672 -4.586 1 97.5 128 ALA A N 1
ATOM 994 C CA . ALA A 1 128 ? 3.336 -18.812 -5.223 1 97.5 128 ALA A CA 1
ATOM 995 C C . ALA A 1 128 ? 3.215 -18.766 -6.742 1 97.5 128 ALA A C 1
ATOM 997 O O . ALA A 1 128 ? 4.023 -18.125 -7.418 1 97.5 128 ALA A O 1
ATOM 998 N N . ALA A 1 129 ? 2.201 -19.375 -7.25 1 97.38 129 ALA A N 1
ATOM 999 C CA . ALA A 1 129 ? 1.995 -19.453 -8.695 1 97.38 129 ALA A CA 1
ATOM 1000 C C . ALA A 1 129 ? 1.606 -18.109 -9.273 1 97.38 129 ALA A C 1
ATOM 1002 O O . ALA A 1 129 ? 1.835 -17.844 -10.461 1 97.38 129 ALA A O 1
ATOM 1003 N N . ALA A 1 130 ? 1.057 -17.25 -8.484 1 98.06 130 ALA A N 1
ATOM 1004 C CA . ALA A 1 130 ? 0.551 -15.961 -8.953 1 98.06 130 ALA A CA 1
ATOM 1005 C C . ALA A 1 130 ? 1.637 -14.891 -8.891 1 98.06 130 ALA A C 1
ATOM 1007 O O . ALA A 1 130 ? 1.517 -13.836 -9.523 1 98.06 130 ALA A O 1
ATOM 1008 N N . LEU A 1 131 ? 2.689 -15.102 -8.094 1 97.44 131 LEU A N 1
ATOM 1009 C CA . LEU A 1 131 ? 3.646 -14.062 -7.738 1 97.44 131 LEU A CA 1
ATOM 1010 C C . LEU A 1 131 ? 4.352 -13.523 -8.977 1 97.44 131 LEU A C 1
ATOM 1012 O O . LEU A 1 131 ? 4.496 -12.305 -9.133 1 97.44 131 LEU A O 1
ATOM 1016 N N . PRO A 1 132 ? 4.742 -14.383 -9.945 1 96.44 132 PRO A N 1
ATOM 1017 C CA . PRO A 1 132 ? 5.391 -13.828 -11.133 1 96.44 132 PRO A CA 1
ATOM 1018 C C . PRO A 1 132 ? 4.484 -12.875 -11.906 1 96.44 132 PRO A C 1
ATOM 1020 O O . PRO A 1 132 ? 4.93 -11.82 -12.352 1 96.44 132 PRO A O 1
ATOM 1023 N N . ALA A 1 133 ? 3.242 -13.242 -12.047 1 96.69 133 ALA A N 1
ATOM 1024 C CA . ALA A 1 133 ? 2.281 -12.398 -12.758 1 96.69 133 ALA A CA 1
ATOM 1025 C C . ALA A 1 133 ? 2.029 -1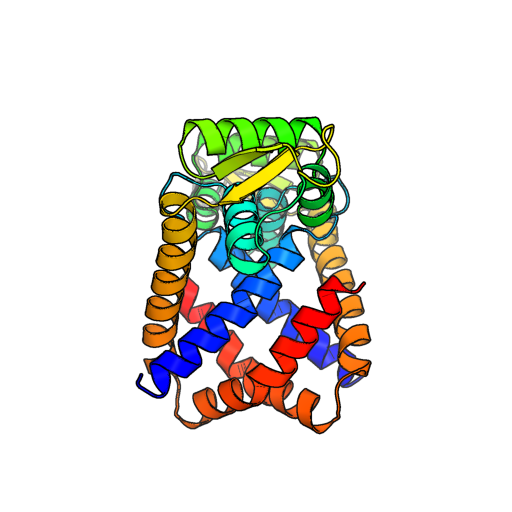1.102 -11.992 1 96.69 133 ALA A C 1
ATOM 1027 O O . ALA A 1 133 ? 1.896 -10.031 -12.602 1 96.69 133 ALA A O 1
ATOM 1028 N N . LEU A 1 134 ? 1.958 -11.188 -10.664 1 96.06 134 LEU A N 1
ATOM 1029 C CA . LEU A 1 134 ? 1.751 -10.008 -9.828 1 96.06 134 LEU A CA 1
ATOM 1030 C C . LEU A 1 134 ? 2.953 -9.07 -9.906 1 96.06 134 LEU A C 1
ATOM 1032 O O . LEU A 1 134 ? 2.791 -7.848 -9.938 1 96.06 134 LEU A O 1
ATOM 1036 N N . GLU A 1 135 ? 4.098 -9.641 -9.922 1 93.5 135 GLU A N 1
ATOM 1037 C CA . GLU A 1 135 ? 5.312 -8.844 -10.078 1 93.5 135 GLU A CA 1
ATOM 1038 C C . GLU A 1 135 ? 5.316 -8.109 -11.414 1 93.5 135 GLU A C 1
ATOM 1040 O O . GLU A 1 135 ? 5.684 -6.93 -11.477 1 93.5 135 GLU A O 1
ATOM 1045 N N . ARG A 1 136 ? 4.941 -8.797 -12.414 1 92.12 136 ARG A N 1
ATOM 1046 C CA . ARG A 1 136 ? 4.863 -8.172 -13.727 1 92.12 136 ARG A CA 1
ATOM 1047 C C . ARG A 1 136 ? 3.867 -7.02 -13.734 1 92.12 136 ARG A C 1
ATOM 1049 O O . ARG A 1 136 ? 4.133 -5.965 -14.312 1 92.12 136 ARG A O 1
ATOM 1056 N N . LEU A 1 137 ? 2.738 -7.219 -13.117 1 91.75 137 LEU A N 1
ATOM 1057 C CA . LEU A 1 137 ? 1.731 -6.168 -13.016 1 91.75 137 LEU A CA 1
ATOM 1058 C C . LEU A 1 137 ? 2.295 -4.941 -12.312 1 91.75 137 LEU A C 1
ATOM 1060 O O . LEU A 1 137 ? 2.057 -3.809 -12.734 1 91.75 137 LEU A O 1
ATOM 1064 N N . ALA A 1 138 ? 3.035 -5.195 -11.211 1 87.94 138 ALA A N 1
ATOM 1065 C CA . ALA A 1 138 ? 3.633 -4.102 -10.453 1 87.94 138 ALA A CA 1
ATOM 1066 C C . ALA A 1 138 ? 4.609 -3.301 -11.312 1 87.94 138 ALA A C 1
ATOM 1068 O O . ALA A 1 138 ? 4.648 -2.072 -11.234 1 87.94 138 ALA A O 1
ATOM 1069 N N . VAL A 1 139 ? 5.297 -3.975 -12.18 1 83.38 139 VAL A N 1
ATOM 1070 C CA . VAL A 1 139 ? 6.258 -3.33 -13.07 1 83.38 139 VAL A CA 1
ATOM 1071 C C . VAL A 1 139 ? 5.523 -2.49 -14.109 1 83.38 139 VAL A C 1
ATOM 1073 O O . VAL A 1 139 ? 5.934 -1.367 -14.414 1 83.38 139 VAL A O 1
ATOM 1076 N N . LEU A 1 140 ? 4.422 -2.986 -14.57 1 84.19 140 LEU A N 1
ATOM 1077 C CA . LEU A 1 140 ? 3.641 -2.301 -15.594 1 84.19 140 LEU A CA 1
ATOM 1078 C C . LEU A 1 140 ? 2.971 -1.055 -15.023 1 84.19 140 LEU A C 1
ATOM 1080 O O . LEU A 1 140 ? 2.697 -0.102 -15.758 1 84.19 140 LEU A O 1
ATOM 1084 N N . MET A 1 141 ? 2.705 -1.055 -13.727 1 80.25 141 MET A N 1
ATOM 1085 C CA . MET A 1 141 ? 2.059 0.082 -13.078 1 80.25 141 MET A CA 1
ATOM 1086 C C . MET A 1 141 ? 2.973 1.303 -13.078 1 80.25 141 MET A C 1
ATOM 1088 O O . MET A 1 141 ? 2.496 2.439 -13.062 1 80.25 141 MET A O 1
ATOM 1092 N N . ASP A 1 142 ? 4.254 1.159 -12.938 1 68.69 142 ASP A N 1
ATOM 1093 C CA . ASP A 1 142 ? 5.242 2.234 -12.969 1 68.69 142 ASP A CA 1
ATOM 1094 C C . ASP A 1 142 ? 5.328 2.865 -14.352 1 68.69 142 ASP A C 1
ATOM 1096 O O . ASP A 1 142 ? 5.605 4.059 -14.484 1 68.69 142 ASP A O 1
ATOM 1100 N N . ALA A 1 143 ? 5.312 1.985 -15.422 1 57.25 143 ALA A N 1
ATOM 1101 C CA . ALA A 1 143 ? 5.523 2.408 -16.797 1 57.25 143 ALA A CA 1
ATOM 1102 C C . ALA A 1 143 ? 4.41 3.342 -17.266 1 57.25 143 ALA A C 1
ATOM 1104 O O . ALA A 1 143 ? 4.594 4.117 -18.219 1 57.25 143 ALA A O 1
ATOM 1105 N N . GLN A 1 144 ? 3.271 3.48 -16.484 1 52.34 144 GLN A N 1
ATOM 1106 C CA . GLN A 1 144 ? 2.219 4.316 -17.062 1 52.34 144 GLN A CA 1
ATOM 1107 C C . GLN A 1 144 ? 2.086 5.629 -16.281 1 52.34 144 GLN A C 1
ATOM 1109 O O . GLN A 1 144 ? 2.248 5.66 -15.062 1 52.34 144 GLN A O 1
ATOM 1114 N N . MET B 1 1 ? 16.609 -21.344 2.791 1 63.56 1 MET B N 1
ATOM 1115 C CA . MET B 1 1 ? 15.438 -20.672 3.336 1 63.56 1 MET B CA 1
ATOM 1116 C C . MET B 1 1 ? 14.172 -21.469 3.074 1 63.56 1 MET B C 1
ATOM 1118 O O . MET B 1 1 ? 14.031 -22.094 2.016 1 63.56 1 MET B O 1
ATOM 1122 N N . GLY B 1 2 ? 13.477 -21.828 4.191 1 84.38 2 GLY B N 1
ATOM 1123 C CA . GLY B 1 2 ? 12.352 -22.734 4.016 1 84.38 2 GLY B CA 1
ATOM 1124 C C . GLY B 1 2 ? 11.305 -22.188 3.051 1 84.38 2 GLY B C 1
ATOM 1125 O O . GLY B 1 2 ? 11.344 -21.016 2.678 1 84.38 2 GLY B O 1
ATOM 1126 N N . ALA B 1 3 ? 10.68 -23.031 2.27 1 90.12 3 ALA B N 1
ATOM 1127 C CA . ALA B 1 3 ? 9.664 -22.734 1.268 1 90.12 3 ALA B CA 1
ATOM 1128 C C . ALA B 1 3 ? 8.734 -21.609 1.743 1 90.12 3 ALA B C 1
ATOM 1130 O O . ALA B 1 3 ? 8.344 -20.75 0.957 1 90.12 3 ALA B O 1
ATOM 1131 N N . LEU B 1 4 ? 8.539 -21.578 2.957 1 93.56 4 LEU B N 1
ATOM 1132 C CA . LEU B 1 4 ? 7.641 -20.578 3.525 1 93.56 4 LEU B CA 1
ATOM 1133 C C . LEU B 1 4 ? 8.305 -19.203 3.557 1 93.56 4 LE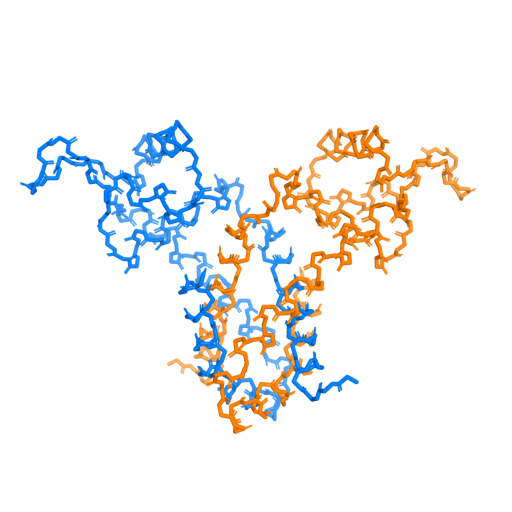U B C 1
ATOM 1135 O O . LEU B 1 4 ? 7.66 -18.188 3.266 1 93.56 4 LEU B O 1
ATOM 1139 N N . VAL B 1 5 ? 9.57 -19.188 3.869 1 93.94 5 VAL B N 1
ATOM 1140 C CA . VAL B 1 5 ? 10.297 -17.922 3.945 1 93.94 5 VAL B CA 1
ATOM 1141 C C . VAL B 1 5 ? 10.445 -17.328 2.547 1 93.94 5 VAL B C 1
ATOM 1143 O O . VAL B 1 5 ? 10.297 -16.109 2.367 1 93.94 5 VAL B O 1
ATOM 1146 N N . GLU B 1 6 ? 10.68 -18.141 1.621 1 95.06 6 GLU B N 1
ATOM 1147 C CA . GLU B 1 6 ? 10.797 -17.672 0.242 1 95.06 6 GLU B CA 1
ATOM 1148 C C . GLU B 1 6 ? 9.484 -17.078 -0.258 1 95.06 6 GLU B C 1
ATOM 1150 O O . GLU B 1 6 ? 9.477 -16.047 -0.924 1 95.06 6 GLU B O 1
ATOM 1155 N N . LEU B 1 7 ? 8.391 -17.766 0.021 1 96 7 LEU B N 1
ATOM 1156 C CA . LEU B 1 7 ? 7.074 -17.266 -0.342 1 96 7 LEU B CA 1
ATOM 1157 C C . LEU B 1 7 ? 6.82 -15.898 0.294 1 96 7 LEU B C 1
ATOM 1159 O O . LEU B 1 7 ? 6.383 -14.969 -0.382 1 96 7 LEU B O 1
ATOM 1163 N N . ALA B 1 8 ? 7.148 -15.844 1.55 1 95.69 8 ALA B N 1
ATOM 1164 C CA . ALA B 1 8 ? 6.945 -14.609 2.299 1 95.69 8 ALA B CA 1
ATOM 1165 C C . ALA B 1 8 ? 7.809 -13.477 1.744 1 95.69 8 ALA B C 1
ATOM 1167 O O . ALA B 1 8 ? 7.371 -12.328 1.666 1 95.69 8 ALA B O 1
ATOM 1168 N N . ASP B 1 9 ? 9.008 -13.844 1.384 1 95.88 9 ASP B N 1
ATOM 1169 C CA . ASP B 1 9 ? 9.938 -12.867 0.832 1 95.88 9 ASP B CA 1
ATOM 1170 C C . ASP B 1 9 ? 9.414 -12.297 -0.486 1 95.88 9 ASP B C 1
ATOM 1172 O O . ASP B 1 9 ? 9.406 -11.078 -0.68 1 95.88 9 ASP B O 1
ATOM 1176 N N . ASN B 1 10 ? 8.977 -13.133 -1.357 1 95.31 10 ASN B N 1
ATOM 1177 C CA . ASN B 1 10 ? 8.453 -12.711 -2.654 1 95.31 10 ASN B CA 1
ATOM 1178 C C . ASN B 1 10 ? 7.164 -11.914 -2.506 1 95.31 10 ASN B C 1
ATOM 1180 O O . ASN B 1 10 ? 6.961 -10.914 -3.199 1 95.31 10 ASN B O 1
ATOM 1184 N N . LEU B 1 11 ? 6.344 -12.344 -1.629 1 94.81 11 LEU B N 1
ATOM 1185 C CA . LEU B 1 11 ? 5.082 -11.648 -1.39 1 94.81 11 LEU B CA 1
ATOM 1186 C C . LEU B 1 11 ? 5.332 -10.258 -0.819 1 94.81 11 LEU B C 1
ATOM 1188 O O . LEU B 1 11 ? 4.715 -9.281 -1.258 1 94.81 11 LEU B O 1
ATOM 1192 N N . ALA B 1 12 ? 6.27 -10.211 0.143 1 93 12 ALA B N 1
ATOM 1193 C CA . ALA B 1 12 ? 6.625 -8.922 0.731 1 93 12 ALA B CA 1
ATOM 1194 C C . ALA B 1 12 ? 7.133 -7.953 -0.333 1 93 12 ALA B C 1
ATOM 1196 O O . ALA B 1 12 ? 6.793 -6.77 -0.314 1 93 12 ALA B O 1
ATOM 1197 N N . ARG B 1 13 ? 7.883 -8.438 -1.251 1 92.12 13 ARG B N 1
ATOM 1198 C CA . ARG B 1 13 ? 8.422 -7.609 -2.322 1 92.12 13 ARG B CA 1
ATOM 1199 C C . ARG B 1 13 ? 7.309 -7.086 -3.223 1 92.12 13 ARG B C 1
ATOM 1201 O O . ARG B 1 13 ? 7.242 -5.887 -3.506 1 92.12 13 ARG B O 1
ATOM 1208 N N . VAL B 1 14 ? 6.43 -7.938 -3.621 1 92.94 14 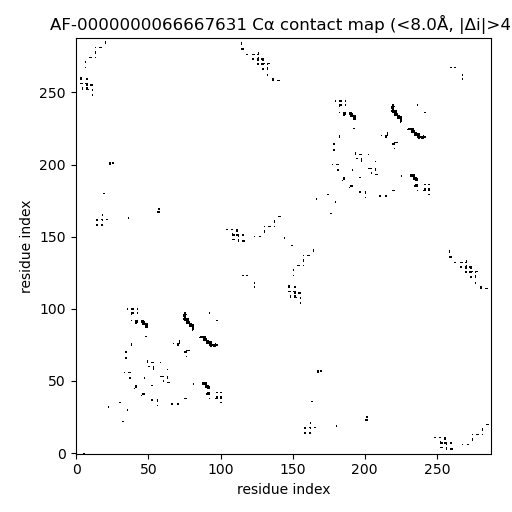VAL B N 1
ATOM 1209 C CA . VAL B 1 14 ? 5.348 -7.578 -4.535 1 92.94 14 VAL B CA 1
ATOM 1210 C C . VAL B 1 14 ? 4.398 -6.602 -3.846 1 92.94 14 VAL B C 1
ATOM 1212 O O . VAL B 1 14 ? 4.016 -5.582 -4.426 1 92.94 14 VAL B O 1
ATOM 1215 N N . MET B 1 15 ? 4.074 -6.918 -2.637 1 90.75 15 MET B N 1
ATOM 1216 C CA . MET B 1 15 ? 3.176 -6.047 -1.883 1 90.75 15 MET B CA 1
ATOM 1217 C C . MET B 1 15 ? 3.811 -4.684 -1.644 1 90.75 15 MET B C 1
ATOM 1219 O O . MET B 1 15 ? 3.131 -3.656 -1.696 1 90.75 15 MET B O 1
ATOM 1223 N N . GLY B 1 16 ? 5.09 -4.719 -1.315 1 88.19 16 GLY B N 1
ATOM 1224 C CA . GLY B 1 16 ? 5.816 -3.471 -1.155 1 88.19 16 GLY B CA 1
ATOM 1225 C C . GLY B 1 16 ? 5.824 -2.617 -2.41 1 88.19 16 GLY B C 1
ATOM 1226 O O . GLY B 1 16 ? 5.648 -1.399 -2.338 1 88.19 16 GLY B O 1
ATOM 1227 N N . GLU B 1 17 ? 6.02 -3.195 -3.553 1 88 17 GLU B N 1
ATOM 1228 C CA . GLU B 1 17 ? 6.004 -2.484 -4.828 1 88 17 GLU B CA 1
ATOM 1229 C C . GLU B 1 17 ? 4.637 -1.871 -5.102 1 88 17 GLU B C 1
ATOM 1231 O O . GLU B 1 17 ? 4.535 -0.704 -5.484 1 88 17 GLU B O 1
ATOM 1236 N N . PHE B 1 18 ? 3.619 -2.637 -4.859 1 86.12 18 PHE B N 1
ATOM 1237 C CA . PHE B 1 18 ? 2.264 -2.135 -5.055 1 86.12 18 PHE B CA 1
ATOM 1238 C C . PHE B 1 18 ? 1.987 -0.953 -4.133 1 86.12 18 PHE B C 1
ATOM 1240 O O . PHE B 1 18 ? 1.415 0.052 -4.559 1 86.12 18 PHE B O 1
ATOM 1247 N N . THR B 1 19 ? 2.379 -1.109 -2.869 1 83.56 19 THR B N 1
ATOM 1248 C CA . THR B 1 19 ? 2.156 -0.061 -1.88 1 83.56 19 THR B CA 1
ATOM 1249 C C . THR B 1 19 ? 2.869 1.226 -2.285 1 83.56 19 THR B C 1
ATOM 1251 O O . THR B 1 19 ? 2.271 2.305 -2.27 1 83.56 19 THR B O 1
ATOM 1254 N N . ARG B 1 20 ? 4.102 1.194 -2.67 1 82.38 20 ARG B N 1
ATOM 1255 C CA . ARG B 1 20 ? 4.887 2.363 -3.053 1 82.38 20 ARG B CA 1
ATOM 1256 C C . ARG B 1 20 ? 4.285 3.051 -4.273 1 82.38 20 ARG B C 1
ATOM 1258 O O . ARG B 1 20 ? 4.258 4.281 -4.348 1 82.38 20 ARG B O 1
ATOM 1265 N N . ARG B 1 21 ? 3.766 2.312 -5.133 1 78.19 21 ARG B N 1
ATOM 1266 C CA . ARG B 1 21 ? 3.197 2.865 -6.359 1 78.19 21 ARG B CA 1
ATOM 1267 C C . ARG B 1 21 ? 1.813 3.455 -6.102 1 78.19 21 ARG B C 1
ATOM 1269 O O . ARG B 1 21 ? 1.446 4.469 -6.699 1 78.19 21 ARG B O 1
ATOM 1276 N N . SER B 1 22 ? 1.1 2.703 -5.277 1 75.12 22 SER B N 1
ATOM 1277 C CA . SER B 1 22 ? -0.25 3.152 -4.953 1 75.12 22 SER B CA 1
ATOM 1278 C C . SER B 1 22 ? -0.225 4.473 -4.191 1 75.12 22 SER B C 1
ATOM 1280 O O . SER B 1 22 ? -1.103 5.32 -4.375 1 75.12 22 SER B O 1
ATOM 1282 N N . ILE B 1 23 ? 0.744 4.617 -3.387 1 69.81 23 ILE B N 1
ATOM 1283 C CA . ILE B 1 23 ? 0.835 5.828 -2.576 1 69.81 23 ILE B CA 1
ATOM 1284 C C . ILE B 1 23 ? 1.318 6.992 -3.438 1 69.81 23 ILE B C 1
ATOM 1286 O O . ILE B 1 23 ? 0.953 8.141 -3.197 1 69.81 23 ILE B O 1
ATOM 1290 N N . ARG B 1 24 ? 2.16 6.715 -4.477 1 67.94 24 ARG B N 1
ATOM 1291 C CA . ARG B 1 24 ? 2.705 7.75 -5.348 1 67.94 24 ARG B CA 1
ATOM 1292 C C . ARG B 1 24 ? 1.662 8.227 -6.352 1 67.94 24 ARG B C 1
ATOM 1294 O O . ARG B 1 24 ? 1.872 9.219 -7.051 1 67.94 24 ARG B O 1
ATOM 1301 N N . LEU B 1 25 ? 0.671 7.336 -6.586 1 59.38 25 LEU B N 1
ATOM 1302 C CA . LEU B 1 25 ? -0.332 7.75 -7.559 1 59.38 25 LEU B CA 1
ATOM 1303 C C . LEU B 1 25 ? -0.844 9.156 -7.25 1 59.38 25 LEU B C 1
ATOM 1305 O O . LEU B 1 25 ? -1.14 9.469 -6.094 1 59.38 25 LEU B O 1
ATOM 1309 N N . PRO B 1 26 ? -0.452 10.047 -8.32 1 49.81 26 PRO B N 1
ATOM 1310 C CA . PRO B 1 26 ? -0.952 11.406 -8.133 1 49.81 26 PRO B CA 1
ATOM 1311 C C . PRO B 1 26 ? -2.355 11.445 -7.527 1 49.81 26 PRO B C 1
ATOM 1313 O O . PRO B 1 26 ? -3.275 10.82 -8.062 1 49.81 26 PRO B O 1
ATOM 1316 N N . THR B 1 27 ? -2.43 10.883 -6.406 1 48.19 27 THR B N 1
ATOM 1317 C CA . THR B 1 27 ? -3.781 11.125 -5.914 1 48.19 27 THR B CA 1
ATOM 1318 C C . THR B 1 27 ? -4.305 12.469 -6.414 1 48.19 27 THR B C 1
ATOM 1320 O O . THR B 1 27 ? -3.545 13.43 -6.535 1 48.19 27 THR B O 1
ATOM 1323 N N . ALA B 1 28 ? -5.246 12.555 -7.199 1 42.5 28 ALA B N 1
ATOM 1324 C CA . ALA B 1 28 ? -5.789 13.906 -7.27 1 42.5 28 ALA B CA 1
ATOM 1325 C C . ALA B 1 28 ? -5.441 14.703 -6.02 1 42.5 28 ALA B C 1
ATOM 1327 O O . ALA B 1 28 ? -5.348 14.148 -4.922 1 42.5 28 ALA B O 1
ATOM 1328 N N . GLU B 1 29 ? -4.684 15.781 -6.027 1 48.28 29 GLU B N 1
ATOM 1329 C CA . GLU B 1 29 ? -4.141 16.812 -5.145 1 48.28 29 GLU B CA 1
ATOM 1330 C C . GLU B 1 29 ? -4.723 16.703 -3.74 1 48.28 29 GLU B C 1
ATOM 1332 O O . GLU B 1 29 ? -4.086 17.094 -2.764 1 48.28 29 GLU B O 1
ATOM 1337 N N . LYS B 1 30 ? -6.035 16.125 -3.543 1 54.78 30 LYS B N 1
ATOM 1338 C CA . LYS B 1 30 ? -6.75 16.859 -2.498 1 54.78 30 LYS B CA 1
ATOM 1339 C C . LYS B 1 30 ? -6.785 16.062 -1.197 1 54.78 30 LYS B C 1
ATOM 1341 O O . LYS B 1 30 ? -7.016 16.625 -0.126 1 54.78 30 LYS B O 1
ATOM 1346 N N . HIS B 1 31 ? -6.492 14.539 -1.389 1 64.38 31 HIS B N 1
ATOM 1347 C CA . HIS B 1 31 ? -6.723 13.961 -0.069 1 64.38 31 HIS B CA 1
ATOM 1348 C C . HIS B 1 31 ? -5.559 13.07 0.354 1 64.38 31 HIS B C 1
ATOM 1350 O O . HIS B 1 31 ? -5.117 12.219 -0.413 1 64.38 31 HIS B O 1
ATOM 1356 N N . THR B 1 32 ? -4.988 13.336 1.483 1 71.62 32 THR B N 1
ATOM 1357 C CA . THR B 1 32 ? -3.92 12.547 2.086 1 71.62 32 THR B CA 1
ATOM 1358 C C . THR B 1 32 ? -4.359 11.102 2.277 1 71.62 32 THR B C 1
ATOM 1360 O O . THR B 1 32 ? -5.547 10.789 2.182 1 71.62 32 THR B O 1
ATOM 1363 N N . PHE B 1 33 ? -3.43 10.211 2.451 1 77.56 33 PHE B N 1
ATOM 1364 C CA . PHE B 1 33 ? -3.723 8.805 2.701 1 77.56 33 PHE B CA 1
ATOM 1365 C C . PHE B 1 33 ? -4.66 8.656 3.893 1 77.56 33 PHE B C 1
ATOM 1367 O O . PHE B 1 33 ? -5.613 7.867 3.842 1 77.56 33 PHE B O 1
ATOM 1374 N N . THR B 1 34 ? -4.387 9.422 4.969 1 81.12 34 THR B N 1
ATOM 1375 C CA . THR B 1 34 ? -5.184 9.281 6.18 1 81.12 34 THR B CA 1
ATOM 1376 C C . THR B 1 34 ? -6.629 9.703 5.926 1 81.12 34 THR B C 1
ATOM 1378 O O . THR B 1 34 ? -7.559 9.078 6.445 1 81.12 34 THR B O 1
ATOM 1381 N N . THR B 1 35 ? -6.777 10.719 5.148 1 87.69 35 THR B N 1
ATOM 1382 C CA . THR B 1 35 ? -8.117 11.148 4.773 1 87.69 35 THR B CA 1
ATOM 1383 C C . THR B 1 35 ? -8.867 10.039 4.047 1 87.69 35 THR B C 1
ATOM 1385 O O . THR B 1 35 ? -9.984 9.688 4.43 1 87.69 35 THR B O 1
ATOM 1388 N N . LEU B 1 36 ? -8.219 9.508 3.113 1 88.38 36 LEU B N 1
ATOM 1389 C CA . LEU B 1 36 ? -8.852 8.461 2.32 1 88.38 36 LEU B CA 1
ATOM 1390 C C . LEU B 1 36 ? -9.094 7.211 3.16 1 88.38 36 LEU B C 1
ATOM 1392 O O . LEU B 1 36 ? -10.094 6.523 2.982 1 88.38 36 LEU B O 1
ATOM 1396 N N . SER B 1 37 ? -8.172 6.93 3.988 1 89.38 37 SER B N 1
ATOM 1397 C CA . SER B 1 37 ? -8.305 5.785 4.883 1 89.38 37 SER B CA 1
ATOM 1398 C C . SER B 1 37 ? -9.523 5.926 5.785 1 89.38 37 SER B C 1
ATOM 1400 O O . SER B 1 37 ? -10.312 4.988 5.926 1 89.38 37 SER B O 1
ATOM 1402 N N . VAL B 1 38 ? -9.734 7.086 6.352 1 92.94 38 VAL B N 1
ATOM 1403 C CA . VAL B 1 38 ? -10.859 7.34 7.238 1 92.94 38 VAL B CA 1
ATOM 1404 C C . VAL B 1 38 ? -12.164 7.223 6.457 1 92.94 38 VAL B C 1
ATOM 1406 O O . VAL B 1 38 ? -13.109 6.57 6.906 1 92.94 38 VAL B O 1
ATOM 1409 N N . LEU B 1 39 ? -12.195 7.844 5.309 1 95.56 39 LEU B N 1
ATOM 1410 C CA . LEU B 1 39 ? -13.391 7.773 4.484 1 95.56 39 LEU B CA 1
ATOM 1411 C C . LEU B 1 39 ? -13.703 6.332 4.105 1 95.56 39 LEU B C 1
ATOM 1413 O O . LEU B 1 39 ? -14.867 5.918 4.117 1 95.56 39 LEU B O 1
ATOM 1417 N N . HIS B 1 40 ? -12.695 5.629 3.777 1 94.25 40 HIS B N 1
ATOM 1418 C CA . HIS B 1 40 ? -12.859 4.223 3.422 1 94.25 40 HIS B CA 1
ATOM 1419 C C . HIS B 1 40 ? -13.414 3.422 4.594 1 94.25 40 HIS B C 1
ATOM 1421 O O . HIS B 1 40 ? -14.352 2.639 4.426 1 94.25 40 HIS B O 1
ATOM 1427 N N . THR B 1 41 ? -12.844 3.574 5.754 1 93.5 41 THR B N 1
ATOM 1428 C CA . THR B 1 41 ? -13.266 2.865 6.953 1 93.5 41 THR B CA 1
ATOM 1429 C C . THR B 1 41 ? -14.734 3.135 7.25 1 93.5 41 THR B C 1
ATOM 1431 O O . THR B 1 41 ? -15.508 2.201 7.48 1 93.5 41 THR B O 1
ATOM 1434 N N . LEU B 1 42 ? -15.094 4.34 7.16 1 96.94 42 LEU B N 1
ATOM 1435 C CA . LEU B 1 42 ? -16.469 4.727 7.465 1 96.94 42 LEU B CA 1
ATOM 1436 C C . LEU B 1 42 ? -17.422 4.203 6.402 1 96.94 42 LEU B C 1
ATOM 1438 O O . LEU B 1 42 ? -18.562 3.834 6.711 1 96.94 42 LEU B O 1
ATOM 1442 N N . ALA B 1 43 ? -17.016 4.223 5.145 1 95.69 43 ALA B N 1
ATOM 1443 C CA . ALA B 1 43 ? -17.844 3.744 4.043 1 95.69 43 ALA B CA 1
ATOM 1444 C C . ALA B 1 43 ? -18.094 2.242 4.16 1 95.69 43 ALA B C 1
ATOM 1446 O O . ALA B 1 43 ? -19.156 1.751 3.766 1 95.69 43 ALA B O 1
ATOM 1447 N N . HIS B 1 44 ? -17.219 1.547 4.75 1 91.94 44 HIS B N 1
ATOM 1448 C CA . HIS B 1 44 ? -17.297 0.09 4.758 1 91.94 44 HIS B CA 1
ATOM 1449 C C . HIS B 1 44 ? -17.797 -0.427 6.105 1 91.94 44 HIS B C 1
ATOM 1451 O O . HIS B 1 44 ? -18.469 -1.455 6.168 1 91.94 44 HIS B O 1
ATOM 1457 N N . LYS B 1 45 ? -17.469 0.244 7.156 1 93.56 45 LYS B N 1
ATOM 1458 C CA . LYS B 1 45 ? -17.844 -0.243 8.484 1 93.56 45 LYS B CA 1
ATOM 1459 C C . LYS B 1 45 ? -19.062 0.482 9.016 1 93.56 45 LYS B C 1
ATOM 1461 O O . LYS B 1 45 ? -19.672 0.044 10 1 93.56 45 LYS B O 1
ATOM 1466 N N . GLY B 1 46 ? -19.375 1.571 8.391 1 95.44 46 GLY B N 1
ATOM 1467 C CA . GLY B 1 46 ? -20.453 2.41 8.906 1 95.44 46 GLY B CA 1
ATOM 1468 C C . GLY B 1 46 ? -19.969 3.426 9.93 1 95.44 46 GLY B C 1
ATOM 1469 O O . GLY B 1 46 ? -18.766 3.639 10.078 1 95.44 46 GLY B O 1
ATOM 1470 N N . PRO B 1 47 ? -20.938 4.105 10.555 1 96.88 47 PRO B N 1
ATOM 1471 C CA . PRO B 1 47 ? -20.562 5.125 11.539 1 96.88 47 PRO B CA 1
ATOM 1472 C C . PRO B 1 47 ? -19.734 4.566 12.688 1 96.88 47 PRO B C 1
ATOM 1474 O O . PRO B 1 47 ? -19.984 3.453 13.156 1 96.88 47 PRO B O 1
ATOM 1477 N N . LEU B 1 48 ? -18.75 5.305 13.039 1 96.94 48 LEU B N 1
ATOM 1478 C CA . LEU B 1 48 ? -17.875 4.918 14.148 1 96.94 48 LEU B CA 1
ATOM 1479 C C . LEU B 1 48 ? -17.703 6.074 15.125 1 96.94 48 LEU B C 1
ATOM 1481 O O . LEU B 1 48 ? -17.781 7.242 14.734 1 96.94 48 LEU B O 1
ATOM 1485 N N . ARG B 1 49 ? -17.422 5.703 16.344 1 96.75 49 ARG B N 1
ATOM 1486 C CA . ARG B 1 49 ? -17.016 6.715 17.312 1 96.75 49 ARG B CA 1
ATOM 1487 C C . ARG B 1 49 ? -15.648 7.293 16.953 1 96.75 49 ARG B C 1
ATOM 1489 O O . ARG B 1 49 ? -14.805 6.602 16.375 1 96.75 49 ARG B O 1
ATOM 1496 N N . LEU B 1 50 ? -15.539 8.492 17.375 1 95.31 50 LEU B N 1
ATOM 1497 C CA . LEU B 1 50 ? -14.266 9.156 17.125 1 95.31 50 LEU B CA 1
ATOM 1498 C C . LEU B 1 50 ? -13.109 8.352 17.734 1 95.31 50 LEU B C 1
ATOM 1500 O O . LEU B 1 50 ? -12.055 8.219 17.109 1 95.31 50 LEU B O 1
ATOM 1504 N N . THR B 1 51 ? -13.305 7.746 18.828 1 93.19 51 THR B N 1
ATOM 1505 C CA . THR B 1 51 ? -12.281 6.965 19.5 1 93.19 51 THR B CA 1
ATOM 1506 C C . THR B 1 51 ? -11.945 5.699 18.719 1 93.19 51 THR B C 1
ATOM 1508 O O . THR B 1 51 ? -10.789 5.281 18.672 1 93.19 51 THR B O 1
ATOM 1511 N N . ALA B 1 52 ? -12.922 5.117 18.141 1 93.81 52 ALA B N 1
ATOM 1512 C CA . ALA B 1 52 ? -12.711 3.932 17.312 1 93.81 52 ALA B CA 1
ATOM 1513 C C . ALA B 1 52 ? -11.914 4.273 16.047 1 93.81 52 ALA B C 1
ATOM 1515 O O . ALA B 1 52 ? -11.07 3.49 15.617 1 93.81 52 ALA B O 1
ATOM 1516 N N . LEU B 1 53 ? -12.195 5.395 15.484 1 93.06 53 LEU B N 1
ATOM 1517 C CA . LEU B 1 53 ? -11.445 5.855 14.32 1 93.06 53 LEU B CA 1
ATOM 1518 C C . LEU B 1 53 ? -9.984 6.094 14.664 1 93.06 53 LEU B C 1
ATOM 1520 O O . LEU B 1 53 ? -9.094 5.754 13.891 1 93.06 53 LEU B O 1
ATOM 1524 N N . LYS B 1 54 ? -9.781 6.684 15.82 1 91.5 54 LYS B N 1
ATOM 1525 C CA . LYS B 1 54 ? -8.43 6.918 16.312 1 91.5 54 LYS B CA 1
ATOM 1526 C C . LYS B 1 54 ? -7.641 5.609 16.406 1 91.5 54 LYS B C 1
ATOM 1528 O O . LYS B 1 54 ? -6.496 5.539 15.961 1 91.5 54 LYS B O 1
ATOM 1533 N N . GLU B 1 55 ? -8.297 4.566 16.953 1 88.69 55 GLU B N 1
ATOM 1534 C CA . GLU B 1 55 ? -7.664 3.26 17.125 1 88.69 55 GLU B CA 1
ATOM 1535 C C . GLU B 1 55 ? -7.398 2.596 15.773 1 88.69 55 GLU B C 1
ATOM 1537 O O . GLU B 1 55 ? -6.32 2.041 15.547 1 88.69 55 GLU B O 1
ATOM 154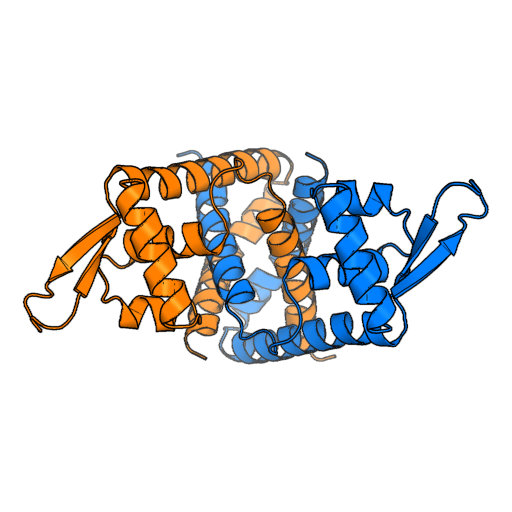2 N N . THR B 1 56 ? -8.367 2.693 14.891 1 85.31 56 THR B N 1
ATOM 1543 C CA . THR B 1 56 ? -8.258 2.086 13.562 1 85.31 56 THR B CA 1
ATOM 1544 C C . THR B 1 56 ? -7.129 2.729 12.766 1 85.31 56 THR B C 1
ATOM 1546 O O . THR B 1 56 ? -6.359 2.033 12.102 1 85.31 56 THR B O 1
ATOM 1549 N N . GLU B 1 57 ? -7.016 4.055 12.828 1 84.44 57 GLU B N 1
ATOM 1550 C CA . GLU B 1 57 ? -6.059 4.805 12.016 1 84.44 57 GLU B CA 1
ATOM 1551 C C . GLU B 1 57 ? -4.703 4.902 12.711 1 84.44 57 GLU B C 1
ATOM 1553 O O . GLU B 1 57 ? -3.715 5.305 12.094 1 84.44 57 GLU B O 1
ATOM 1558 N N . GLN B 1 58 ? -4.648 4.57 14.008 1 81.75 58 GLN B N 1
ATOM 1559 C CA . GLN B 1 58 ? -3.42 4.59 14.789 1 81.75 58 GLN B CA 1
ATOM 1560 C C . GLN B 1 58 ? -2.777 5.973 14.773 1 81.75 58 GLN B C 1
ATOM 1562 O O . GLN B 1 58 ? -1.587 6.105 14.484 1 81.75 58 GLN B O 1
ATOM 1567 N N . ILE B 1 59 ? -3.586 6.977 15.109 1 83.75 59 ILE B N 1
ATOM 1568 C CA . ILE B 1 59 ? -3.111 8.352 15.227 1 83.75 59 ILE B CA 1
ATOM 1569 C C . ILE B 1 59 ? -3.588 8.945 16.547 1 83.75 59 ILE B C 1
ATOM 1571 O O . ILE B 1 59 ? -4.383 8.336 17.266 1 83.75 59 ILE B O 1
ATOM 1575 N N . THR B 1 60 ? -3.02 10.141 16.875 1 89.56 60 THR B N 1
ATOM 1576 C CA . THR B 1 60 ? -3.311 10.758 18.156 1 89.56 60 THR B CA 1
ATOM 1577 C C . THR B 1 60 ? -4.719 11.344 18.172 1 89.56 60 THR B C 1
ATOM 1579 O O . THR B 1 60 ? -5.309 11.578 17.125 1 89.56 60 THR B O 1
ATOM 1582 N N . GLN B 1 61 ? -5.184 11.594 19.359 1 93.56 61 GLN B N 1
ATOM 1583 C CA . GLN B 1 61 ? -6.508 12.18 19.531 1 93.56 61 GLN B CA 1
ATOM 1584 C C . GLN B 1 61 ? -6.586 13.57 18.906 1 93.56 61 GLN B C 1
ATOM 1586 O O . GLN B 1 61 ? -7.543 13.883 18.188 1 93.56 61 GLN B O 1
ATOM 1591 N N . PRO B 1 62 ? -5.641 14.445 19.109 1 95.38 62 PRO B N 1
ATOM 1592 C CA . PRO B 1 62 ? -5.703 15.75 18.453 1 95.38 62 PRO B CA 1
ATOM 1593 C C . PRO B 1 62 ? -5.711 15.648 16.938 1 95.38 62 PRO B C 1
ATOM 1595 O O . PRO B 1 62 ? -6.434 16.391 16.266 1 95.38 62 PRO B O 1
ATOM 1598 N N . ALA B 1 63 ? -4.988 14.664 16.406 1 91.75 63 ALA B N 1
ATOM 1599 C CA . ALA B 1 63 ? -4.879 14.492 14.953 1 91.75 63 ALA B CA 1
ATOM 1600 C C . ALA B 1 63 ? -6.207 14.039 14.352 1 91.75 63 ALA B C 1
ATOM 1602 O O . ALA B 1 63 ? -6.648 14.578 13.336 1 91.75 63 ALA B O 1
ATOM 1603 N N . ILE B 1 64 ? -6.797 13.078 14.992 1 94.19 64 ILE B N 1
ATOM 1604 C CA . ILE B 1 64 ? -8.047 12.562 14.445 1 94.19 64 ILE B CA 1
ATOM 1605 C C . ILE B 1 64 ? -9.148 13.609 14.594 1 94.19 64 ILE B C 1
ATOM 1607 O O . ILE B 1 64 ? -10.008 13.742 13.719 1 94.19 64 ILE B O 1
ATOM 1611 N N . THR B 1 65 ? -9.141 14.352 15.672 1 96.38 65 THR B N 1
ATOM 1612 C CA . THR B 1 65 ? -10.125 15.406 15.883 1 96.38 65 THR B CA 1
ATOM 1613 C C . THR B 1 65 ? -10.008 16.469 14.805 1 96.38 65 THR B C 1
ATOM 1615 O O . THR B 1 65 ? -11.016 16.859 14.195 1 96.38 65 THR B O 1
ATOM 1618 N N . GLN B 1 66 ? -8.859 16.875 14.594 1 96.62 66 GLN B N 1
ATOM 1619 C CA . GLN B 1 66 ? -8.617 17.891 13.57 1 96.62 66 GLN B CA 1
ATOM 1620 C C . GLN B 1 66 ? -9.008 17.375 12.188 1 96.62 66 GLN B C 1
ATOM 1622 O O . GLN B 1 66 ? -9.586 18.125 11.391 1 96.62 66 GLN B O 1
ATOM 1627 N N . LEU B 1 67 ? -8.68 16.188 11.906 1 94.5 67 LEU B N 1
ATOM 1628 C CA . LEU B 1 67 ? -8.992 15.602 10.609 1 94.5 67 LEU B CA 1
ATOM 1629 C C . LEU B 1 67 ? -10.5 15.523 10.406 1 94.5 67 LEU B C 1
ATOM 1631 O O . LEU B 1 67 ? -11.016 15.938 9.359 1 94.5 67 LEU B O 1
ATOM 1635 N N . VAL B 1 68 ? -11.148 15.055 11.383 1 97.12 68 VAL B N 1
ATOM 1636 C CA . VAL B 1 68 ? -12.594 14.891 11.273 1 97.12 68 VAL B CA 1
ATOM 1637 C C . VAL B 1 68 ? -13.258 16.266 11.156 1 97.12 68 VAL B C 1
ATOM 1639 O O . VAL B 1 68 ? -14.203 16.438 10.383 1 97.12 68 VAL B O 1
ATOM 1642 N N . GLN B 1 69 ? -12.758 17.172 11.906 1 97.62 69 GLN B N 1
ATOM 1643 C CA . GLN B 1 69 ? -13.273 18.547 11.805 1 97.62 69 GLN B CA 1
ATOM 1644 C C . GLN B 1 69 ? -13.117 19.078 10.391 1 97.62 69 GLN B C 1
ATOM 1646 O O . GLN B 1 69 ? -14.047 19.672 9.844 1 97.62 69 GLN B O 1
ATOM 1651 N N . ARG B 1 70 ? -12.031 18.906 9.82 1 96.44 70 ARG B N 1
ATOM 1652 C CA . ARG B 1 70 ? -11.766 19.344 8.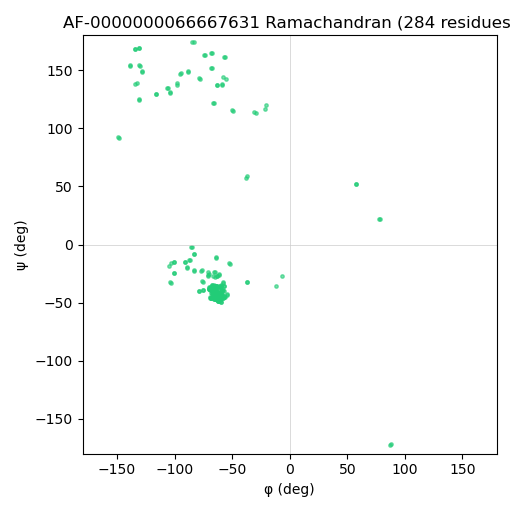461 1 96.44 70 ARG B CA 1
ATOM 1653 C C . ARG B 1 70 ? -12.68 18.641 7.465 1 96.44 70 ARG B C 1
ATOM 1655 O O . ARG B 1 70 ? -13.234 19.266 6.562 1 96.44 70 ARG B O 1
ATOM 1662 N N . LEU B 1 71 ? -12.828 17.328 7.645 1 97.12 71 LEU B N 1
ATOM 1663 C CA . LEU B 1 71 ? -13.664 16.531 6.75 1 97.12 71 LEU B CA 1
ATOM 1664 C C . LEU B 1 71 ? -15.125 16.953 6.848 1 97.12 71 LEU B C 1
ATOM 1666 O O . LEU B 1 71 ? -15.852 16.938 5.855 1 97.12 71 LEU B O 1
ATOM 1670 N N . GLU B 1 72 ? -15.477 17.297 8.016 1 98.19 72 GLU B N 1
ATOM 1671 C CA . GLU B 1 72 ? -16.844 17.781 8.219 1 98.19 72 GLU B CA 1
ATOM 1672 C C . GLU B 1 72 ? -17.047 19.141 7.551 1 98.19 72 GLU B C 1
ATOM 1674 O O . GLU B 1 72 ? -18.062 19.359 6.887 1 98.19 72 GLU B O 1
ATOM 1679 N N . ARG B 1 73 ? -16.109 19.984 7.75 1 97.38 73 ARG B N 1
ATOM 1680 C CA . ARG B 1 73 ? -16.156 21.297 7.102 1 97.38 73 ARG B CA 1
ATOM 1681 C C . ARG B 1 73 ? -16.234 21.141 5.586 1 97.38 73 ARG B C 1
ATOM 1683 O O . ARG B 1 73 ? -16.938 21.906 4.918 1 97.38 73 ARG B O 1
ATOM 1690 N N . ASP B 1 74 ? -15.609 20.109 5.051 1 95.94 74 ASP B N 1
ATOM 1691 C CA . ASP B 1 74 ? -15.562 19.859 3.615 1 95.94 74 ASP B CA 1
ATOM 1692 C C . ASP B 1 74 ? -16.797 19.094 3.146 1 95.94 74 ASP B C 1
ATOM 1694 O O . ASP B 1 74 ? -16.938 18.797 1.958 1 95.94 74 ASP B O 1
ATOM 1698 N N . GLY B 1 75 ? -17.656 18.766 4.102 1 97.62 75 GLY B N 1
ATOM 1699 C CA . GLY B 1 75 ? -18.906 18.094 3.771 1 97.62 75 GLY B CA 1
ATOM 1700 C C . GLY B 1 75 ? -18.734 16.625 3.492 1 97.62 75 GLY B C 1
ATOM 1701 O O . GLY B 1 75 ? -19.578 16 2.842 1 97.62 75 GLY B O 1
ATOM 1702 N N . LEU B 1 76 ? -17.672 15.984 3.967 1 98 76 LEU B N 1
ATOM 1703 C CA . LEU B 1 76 ? -17.344 14.602 3.617 1 98 76 LEU B CA 1
ATOM 1704 C C . LEU B 1 76 ? -17.766 13.648 4.73 1 98 76 LEU B C 1
ATOM 1706 O O . LEU B 1 76 ? -17.891 12.445 4.504 1 98 76 LEU B O 1
ATOM 1710 N N . VAL B 1 77 ? -17.844 14.203 5.93 1 98.44 77 VAL B N 1
ATOM 1711 C CA . VAL B 1 77 ? -18.359 13.414 7.047 1 98.44 77 VAL B CA 1
ATOM 1712 C C . VAL B 1 77 ? -19.359 14.25 7.852 1 98.44 77 VAL B C 1
ATOM 1714 O O . VAL B 1 77 ? -19.453 15.461 7.648 1 98.44 77 VAL B O 1
ATOM 1717 N N . ARG B 1 78 ? -20.047 13.594 8.711 1 98.31 78 ARG B N 1
ATOM 1718 C CA . ARG B 1 78 ? -20.969 14.211 9.656 1 98.31 78 ARG B CA 1
ATOM 1719 C C . ARG B 1 78 ? -20.781 13.648 11.062 1 98.31 78 ARG B C 1
ATOM 1721 O O . ARG B 1 78 ? -20.578 12.445 11.234 1 98.31 78 ARG B O 1
ATOM 1728 N N . ARG B 1 79 ? -20.828 14.602 11.984 1 97.12 79 ARG B N 1
ATOM 1729 C CA . ARG B 1 79 ? -20.734 14.203 13.391 1 97.12 79 ARG B CA 1
ATOM 1730 C C . ARG B 1 79 ? -22.094 14.297 14.078 1 97.12 79 ARG B C 1
ATOM 1732 O O . ARG B 1 79 ? -22.844 15.242 13.852 1 97.12 79 ARG B O 1
ATOM 1739 N N . THR B 1 80 ? -22.375 13.289 14.797 1 95.88 80 THR B N 1
ATOM 1740 C CA . THR B 1 80 ? -23.594 13.289 15.602 1 95.88 80 THR B CA 1
ATOM 1741 C C . THR B 1 80 ? -23.328 12.68 16.969 1 95.88 80 THR B C 1
ATOM 1743 O O . THR B 1 80 ? -22.391 11.891 17.141 1 95.88 80 THR B O 1
ATOM 1746 N N . PRO B 1 81 ? -24.141 13.078 17.953 1 93.75 81 PRO B N 1
ATOM 1747 C CA . PRO B 1 81 ? -24.016 12.398 19.234 1 93.75 81 PRO B CA 1
ATOM 1748 C C . PRO B 1 81 ? -24.359 10.914 19.156 1 93.75 81 PRO B C 1
ATOM 1750 O O . PRO B 1 81 ? -25.281 10.523 18.422 1 93.75 81 PRO B O 1
ATOM 1753 N N . ASP B 1 82 ? -23.578 10.094 19.797 1 90.69 82 ASP B N 1
ATOM 1754 C CA . ASP B 1 82 ? -23.891 8.672 19.875 1 90.69 82 ASP B CA 1
ATOM 1755 C C . ASP B 1 82 ? -25.156 8.445 20.703 1 90.69 82 ASP B C 1
ATOM 1757 O O . ASP B 1 82 ? -25.234 8.828 21.859 1 90.69 82 ASP B O 1
ATOM 1761 N N . PRO B 1 83 ? -26.094 7.863 20.172 1 89.19 83 PRO B N 1
ATOM 1762 C CA . PRO B 1 83 ? -27.344 7.629 20.906 1 89.19 83 PRO B CA 1
ATOM 1763 C C . PRO B 1 83 ? -27.141 6.727 22.125 1 89.19 83 PRO B C 1
ATOM 1765 O O . PRO B 1 83 ? -27.891 6.812 23.094 1 89.19 83 PRO B O 1
ATOM 1768 N N . ALA B 1 84 ? -26.125 5.902 21.984 1 90.69 84 ALA B N 1
ATOM 1769 C CA . ALA B 1 84 ? -25.859 4.953 23.062 1 90.69 84 ALA B CA 1
ATOM 1770 C C . ALA B 1 84 ? -25.031 5.598 24.172 1 90.69 84 ALA B C 1
ATOM 1772 O O . ALA B 1 84 ? -24.953 5.07 25.281 1 90.69 84 ALA B O 1
ATOM 1773 N N . ASP B 1 85 ? -24.375 6.582 23.891 1 89 85 ASP B N 1
ATOM 1774 C CA . ASP B 1 85 ? -23.516 7.316 24.812 1 89 85 ASP B CA 1
ATOM 1775 C C . ASP B 1 85 ? -23.453 8.797 24.438 1 89 85 ASP B C 1
ATOM 1777 O O . ASP B 1 85 ? -22.641 9.195 23.609 1 89 85 ASP B O 1
ATOM 1781 N N . GLY B 1 86 ? -24.281 9.57 24.984 1 81.62 86 GLY B N 1
ATOM 1782 C CA . GLY B 1 86 ? -24.438 10.984 24.656 1 81.62 86 GLY B CA 1
ATOM 1783 C C . GLY B 1 86 ? -23.141 11.758 24.719 1 81.62 86 GLY B C 1
ATOM 1784 O O . GLY B 1 86 ? -23 12.812 24.094 1 81.62 86 GLY B O 1
ATOM 1785 N N . ARG B 1 87 ? -22.203 11.234 25.312 1 88.44 87 ARG B N 1
ATOM 1786 C CA . ARG B 1 87 ? -20.938 11.93 25.438 1 88.44 87 ARG B CA 1
ATOM 1787 C C . ARG B 1 87 ? -20 11.586 24.266 1 88.44 87 ARG B C 1
ATOM 1789 O O . ARG B 1 87 ? -19 12.266 24.047 1 88.44 87 ARG B O 1
ATOM 1796 N N . ALA B 1 88 ? -20.406 10.539 23.609 1 92.25 88 ALA B N 1
ATOM 1797 C CA . ALA B 1 88 ? -19.562 10.094 22.516 1 92.25 88 ALA B CA 1
ATOM 1798 C C . ALA B 1 88 ? -20.047 10.672 21.188 1 92.25 88 ALA B C 1
ATOM 1800 O O . ALA B 1 88 ? -21.219 10.969 21.016 1 92.25 88 ALA B O 1
ATOM 1801 N N . THR B 1 89 ? -19.156 10.914 20.375 1 94.94 89 THR B N 1
ATOM 1802 C CA . THR B 1 89 ? -19.469 11.445 19.047 1 94.94 89 THR B CA 1
ATOM 1803 C C . THR B 1 89 ? -19.344 10.352 18 1 94.94 89 THR B C 1
ATOM 1805 O O . THR B 1 89 ? -18.344 9.625 17.953 1 94.94 89 THR B O 1
ATOM 1808 N N . LEU B 1 90 ? -20.359 10.242 17.172 1 96.81 90 LEU B N 1
ATOM 1809 C CA . LEU B 1 90 ? -20.344 9.344 16.031 1 96.81 90 LEU B CA 1
ATOM 1810 C C . LEU B 1 90 ? -19.984 10.094 14.742 1 96.81 90 LEU B C 1
ATOM 1812 O O . LEU B 1 90 ? -20.469 11.203 14.523 1 96.81 90 LEU B O 1
ATOM 1816 N N . VAL B 1 91 ? -19.172 9.406 14 1 98.25 91 VAL B N 1
ATOM 1817 C CA . VAL B 1 91 ? -18.766 9.969 12.719 1 98.25 91 VAL B CA 1
ATOM 1818 C C . VAL B 1 91 ? -19.266 9.078 11.578 1 98.25 91 VAL B C 1
ATOM 1820 O O . VAL B 1 91 ? -19.094 7.855 11.625 1 98.25 91 VAL B O 1
ATOM 1823 N N . ALA B 1 92 ? -19.906 9.68 10.641 1 98.31 92 ALA B N 1
ATOM 1824 C CA . ALA B 1 92 ? -20.375 8.961 9.461 1 98.31 92 ALA B CA 1
ATOM 1825 C C . ALA B 1 92 ? -19.938 9.648 8.172 1 98.31 92 ALA B C 1
ATOM 1827 O O . ALA B 1 92 ? -19.797 10.875 8.133 1 98.31 92 ALA B O 1
ATOM 1828 N N . VAL B 1 93 ? -19.75 8.82 7.18 1 98.25 93 VAL B N 1
ATOM 1829 C CA . VAL B 1 93 ? -19.406 9.398 5.883 1 98.25 93 VAL B CA 1
ATOM 1830 C C . VAL B 1 93 ? -20.672 9.938 5.211 1 98.25 93 VAL B C 1
ATOM 1832 O O . VAL B 1 93 ? -21.75 9.359 5.359 1 98.25 93 VAL B O 1
ATOM 1835 N N . THR B 1 94 ? -20.531 11.047 4.523 1 98.38 94 THR B N 1
ATOM 1836 C CA . THR B 1 94 ? -21.625 11.547 3.697 1 98.38 94 THR B CA 1
ATOM 1837 C C . THR B 1 94 ? -21.609 10.883 2.326 1 98.38 94 THR B C 1
ATOM 1839 O O . THR B 1 94 ? -20.719 10.102 2.014 1 98.38 94 THR B O 1
ATOM 1842 N N . ALA B 1 95 ? -22.688 11.219 1.525 1 97.88 95 ALA B N 1
ATOM 1843 C CA . ALA B 1 95 ? -22.719 10.727 0.15 1 97.88 95 ALA B CA 1
ATOM 1844 C C . ALA B 1 95 ? -21.5 11.211 -0.638 1 97.88 95 ALA B C 1
ATOM 1846 O O . ALA B 1 95 ? -20.938 10.461 -1.438 1 97.88 95 ALA B O 1
ATOM 1847 N N . ASP B 1 96 ? -21.125 12.414 -0.395 1 97 96 ASP B N 1
ATOM 1848 C CA . ASP B 1 96 ? -19.969 12.984 -1.079 1 97 96 ASP B CA 1
ATOM 1849 C C . ASP B 1 96 ? -18.688 12.289 -0.648 1 97 96 ASP B C 1
ATOM 1851 O O . ASP B 1 96 ? -17.812 12 -1.48 1 97 96 ASP B O 1
ATOM 1855 N N . GLY B 1 97 ? -18.562 11.984 0.625 1 96.56 97 GLY B N 1
ATOM 1856 C CA . GLY B 1 97 ? -17.422 11.242 1.117 1 96.56 97 GLY B CA 1
ATOM 1857 C C . GLY B 1 97 ? -17.328 9.836 0.558 1 96.56 97 GLY B C 1
ATOM 1858 O O . GLY B 1 97 ? -16.25 9.391 0.167 1 96.56 97 GLY B O 1
ATOM 1859 N N . ALA B 1 98 ? -18.453 9.242 0.474 1 96.62 98 ALA B N 1
ATOM 1860 C CA . ALA B 1 98 ? -18.516 7.887 -0.066 1 96.62 98 ALA B CA 1
ATOM 1861 C C . ALA B 1 98 ? -18.156 7.871 -1.551 1 96.62 98 ALA B C 1
ATOM 1863 O O . ALA B 1 98 ? -17.531 6.93 -2.035 1 96.62 98 ALA B O 1
ATOM 1864 N N . ARG B 1 99 ? -18.562 8.883 -2.182 1 95.81 99 ARG B N 1
ATOM 1865 C CA . ARG B 1 99 ? -18.281 8.984 -3.611 1 95.81 99 ARG B CA 1
ATOM 1866 C C . ARG B 1 99 ? -16.781 9.086 -3.877 1 95.81 99 ARG B C 1
ATOM 1868 O O . ARG B 1 99 ? -16.281 8.539 -4.859 1 95.81 99 ARG B O 1
ATOM 1875 N N . ILE B 1 100 ? -16.094 9.734 -3.029 1 92.75 100 ILE B N 1
ATOM 1876 C CA . ILE B 1 100 ? -14.641 9.859 -3.18 1 92.75 100 ILE B CA 1
ATOM 1877 C C . ILE B 1 100 ? -14 8.477 -3.109 1 92.75 100 ILE B C 1
ATOM 1879 O O . ILE B 1 100 ? -13.156 8.125 -3.945 1 92.75 100 ILE B O 1
ATOM 1883 N N . VAL B 1 101 ? -14.422 7.699 -2.174 1 93.12 101 VAL B N 1
ATOM 1884 C CA . VAL B 1 101 ? -13.898 6.352 -1.984 1 93.12 101 VAL B CA 1
ATOM 1885 C C . VAL B 1 101 ? -14.227 5.488 -3.201 1 93.12 101 VAL B C 1
ATOM 1887 O O . VAL B 1 101 ? -13.359 4.789 -3.729 1 93.12 101 VAL B O 1
ATOM 1890 N N . GLN B 1 102 ? -15.414 5.629 -3.658 1 94 102 GLN B N 1
ATOM 1891 C CA . GLN B 1 102 ? -15.883 4.82 -4.781 1 94 102 GLN B CA 1
ATOM 1892 C C . GLN B 1 102 ? -15.156 5.199 -6.066 1 94 102 GLN B C 1
ATOM 1894 O O . GLN B 1 102 ? -14.75 4.324 -6.836 1 94 102 GLN B O 1
ATOM 1899 N N . THR B 1 103 ? -15.055 6.434 -6.285 1 92.62 103 THR B N 1
ATOM 1900 C CA . THR B 1 103 ? -14.398 6.918 -7.492 1 92.62 103 THR B CA 1
ATOM 1901 C C . THR B 1 103 ? -12.938 6.473 -7.531 1 92.62 103 THR B C 1
ATOM 1903 O O . THR B 1 103 ? -12.445 6.035 -8.57 1 92.62 103 THR B O 1
ATOM 1906 N N . ARG B 1 104 ? -12.305 6.539 -6.457 1 87.69 104 ARG B N 1
ATOM 1907 C CA . ARG B 1 104 ? -10.914 6.102 -6.379 1 87.69 104 ARG B CA 1
ATOM 1908 C C . ARG B 1 104 ? -10.797 4.605 -6.633 1 87.69 104 ARG B C 1
ATOM 1910 O O . ARG B 1 104 ? -9.875 4.16 -7.328 1 87.69 104 ARG B O 1
ATOM 1917 N N . HIS B 1 105 ? -11.648 3.879 -6.047 1 90.88 105 HIS B N 1
ATOM 1918 C CA . HIS B 1 105 ? -11.664 2.439 -6.277 1 90.88 105 HIS B CA 1
ATOM 1919 C C . HIS B 1 105 ? -11.898 2.119 -7.75 1 90.88 105 HIS B C 1
ATOM 1921 O O . HIS B 1 105 ? -11.188 1.288 -8.328 1 90.88 105 HIS B O 1
ATOM 1927 N N . GLN B 1 106 ? -12.82 2.801 -8.344 1 93.38 106 GLN B N 1
ATOM 1928 C CA . GLN B 1 106 ? -13.141 2.561 -9.75 1 93.38 106 GLN B CA 1
ATOM 1929 C C . GLN B 1 106 ? -11.961 2.91 -10.648 1 93.38 106 GLN B C 1
ATOM 1931 O O . GLN B 1 106 ? -11.719 2.232 -11.648 1 93.38 106 GLN B O 1
ATOM 1936 N N . GLU B 1 107 ? -11.305 3.949 -10.336 1 89.25 107 GLU B N 1
ATOM 1937 C CA . GLU B 1 107 ? -10.117 4.324 -11.094 1 89.25 107 GLU B CA 1
ATOM 1938 C C . GLU B 1 107 ? -9.047 3.242 -11.008 1 89.25 107 GLU B C 1
ATOM 1940 O O . GLU B 1 107 ? -8.398 2.914 -12.008 1 89.25 107 GLU B O 1
ATOM 1945 N N . ARG B 1 108 ? -8.836 2.695 -9.852 1 88.5 108 ARG B N 1
ATOM 1946 C CA . ARG B 1 108 ? -7.871 1.621 -9.656 1 88.5 108 ARG B CA 1
ATOM 1947 C C . ARG B 1 108 ? -8.273 0.376 -10.445 1 88.5 108 ARG B C 1
ATOM 1949 O O . ARG B 1 108 ? -7.422 -0.279 -11.055 1 88.5 108 ARG B O 1
ATOM 1956 N N . VAL B 1 109 ? -9.516 0.07 -10.391 1 93.75 109 VAL B N 1
ATOM 1957 C CA . VAL B 1 109 ? -10.031 -1.091 -11.109 1 93.75 109 VAL B CA 1
ATOM 1958 C C . VAL B 1 109 ? -9.789 -0.922 -12.609 1 93.75 109 VAL B C 1
ATOM 1960 O O . VAL B 1 109 ? -9.32 -1.849 -13.273 1 93.75 109 VAL B O 1
ATOM 1963 N N . ARG B 1 110 ? -10.125 0.252 -13.086 1 92.69 110 ARG B N 1
ATOM 1964 C CA . ARG B 1 110 ? -9.93 0.52 -14.508 1 92.69 110 ARG B CA 1
ATOM 1965 C C . ARG B 1 110 ? -8.461 0.365 -14.898 1 92.69 110 ARG B C 1
ATOM 1967 O O . ARG B 1 110 ? -8.141 -0.281 -15.898 1 92.69 110 ARG B O 1
ATOM 1974 N N . ARG B 1 111 ? -7.59 0.91 -14.133 1 88.94 111 ARG B N 1
ATOM 1975 C CA . ARG B 1 111 ? -6.156 0.836 -14.406 1 88.94 111 ARG B CA 1
ATOM 1976 C C . ARG B 1 111 ? -5.664 -0.607 -14.367 1 88.94 111 ARG B C 1
ATOM 1978 O O . ARG B 1 111 ? -4.941 -1.047 -15.266 1 88.94 111 ARG B O 1
ATOM 1985 N N . LEU B 1 112 ? -6.102 -1.34 -13.375 1 92.62 112 LEU B N 1
ATOM 1986 C CA . LEU B 1 112 ? -5.676 -2.727 -13.227 1 92.62 112 LEU B CA 1
ATOM 1987 C C . LEU B 1 112 ? -6.242 -3.596 -14.344 1 92.62 112 LEU B C 1
ATOM 1989 O O . LEU B 1 112 ? -5.59 -4.543 -14.789 1 92.62 112 LEU B O 1
ATOM 1993 N N . ALA B 1 113 ? -7.488 -3.32 -14.742 1 94.62 113 ALA B N 1
ATOM 1994 C CA . ALA B 1 113 ? -8.078 -4.062 -15.852 1 94.62 113 ALA B CA 1
ATOM 1995 C C . ALA B 1 113 ? -7.277 -3.865 -17.125 1 94.62 113 ALA B C 1
ATOM 1997 O O . ALA B 1 113 ? -7.043 -4.816 -17.875 1 94.62 113 ALA B O 1
ATOM 1998 N N . GLU B 1 114 ? -6.875 -2.627 -17.375 1 93.44 114 GLU B N 1
ATOM 1999 C CA . GLU B 1 114 ? -6.047 -2.32 -18.547 1 93.44 114 GLU B CA 1
ATOM 2000 C C . GLU B 1 114 ? -4.719 -3.072 -18.484 1 93.44 114 GLU B C 1
ATOM 2002 O O . GLU B 1 114 ? -4.289 -3.658 -19.484 1 93.44 114 GLU B O 1
ATOM 2007 N N . LEU B 1 115 ? -4.117 -3.084 -17.375 1 92.31 115 LEU B N 1
ATOM 2008 C CA . LEU B 1 115 ? -2.836 -3.758 -17.203 1 92.31 115 LEU B CA 1
ATOM 2009 C C . LEU B 1 115 ? -2.994 -5.27 -17.344 1 92.31 115 LEU B C 1
ATOM 2011 O O . LEU B 1 115 ? -2.119 -5.941 -17.891 1 92.31 115 LEU B O 1
ATOM 2015 N N . ALA B 1 116 ? -4.102 -5.773 -16.828 1 93.94 116 ALA B N 1
ATOM 2016 C CA . ALA B 1 116 ? -4.359 -7.211 -16.859 1 93.94 116 ALA B CA 1
ATOM 2017 C C . ALA B 1 116 ? -4.531 -7.699 -18.297 1 93.94 116 ALA B C 1
ATOM 2019 O O . ALA B 1 116 ? -4.383 -8.891 -18.578 1 93.94 116 ALA B O 1
ATOM 2020 N N . GLU B 1 117 ? -4.898 -6.809 -19.188 1 94.75 117 GLU B N 1
ATOM 2021 C CA . GLU B 1 117 ? -5.012 -7.164 -20.594 1 94.75 117 GLU B CA 1
ATOM 2022 C C . GLU B 1 117 ? -3.67 -7.621 -21.156 1 94.75 117 GLU B C 1
ATOM 2024 O O . GLU B 1 117 ? -3.625 -8.406 -22.109 1 94.75 117 GLU B O 1
ATOM 2029 N N . ALA B 1 118 ? -2.641 -7.164 -20.562 1 93.94 118 ALA B N 1
ATOM 2030 C CA . ALA B 1 118 ? -1.297 -7.492 -21.031 1 93.94 118 ALA B CA 1
ATOM 2031 C C . ALA B 1 118 ? -0.841 -8.844 -20.5 1 93.94 118 ALA B C 1
ATOM 2033 O O . ALA B 1 118 ? 0.184 -9.375 -20.938 1 93.94 118 ALA B O 1
ATOM 2034 N N . LEU B 1 119 ? -1.574 -9.43 -19.609 1 95.25 119 LEU B N 1
ATOM 2035 C CA . LEU B 1 119 ? -1.246 -10.727 -19.031 1 95.25 119 LEU B CA 1
ATOM 2036 C C . LEU B 1 119 ? -1.828 -11.859 -19.875 1 95.25 119 LEU B C 1
ATOM 2038 O O . LEU B 1 119 ? -2.885 -11.703 -20.5 1 95.25 119 LEU B O 1
ATOM 2042 N N . SER B 1 120 ? -1.146 -12.992 -19.906 1 96.5 120 SER B N 1
ATOM 2043 C CA . SER B 1 120 ? -1.688 -14.188 -20.547 1 96.5 120 SER B CA 1
ATOM 2044 C C . SER B 1 120 ? -2.891 -14.727 -19.781 1 96.5 120 SER B C 1
ATOM 2046 O O . SER B 1 120 ? -3.107 -14.375 -18.625 1 96.5 120 SER B O 1
ATOM 2048 N N . ALA B 1 121 ? -3.658 -15.594 -20.406 1 96.31 121 ALA B N 1
ATOM 2049 C CA . ALA B 1 121 ? -4.793 -16.234 -19.75 1 96.31 121 ALA B CA 1
ATOM 2050 C C . ALA B 1 121 ? -4.34 -17.047 -18.547 1 96.31 121 ALA B C 1
ATOM 2052 O O . ALA B 1 121 ? -5.031 -17.094 -17.531 1 96.31 121 ALA B O 1
ATOM 2053 N N . GLU B 1 122 ? -3.154 -17.688 -18.672 1 97.25 122 GLU B N 1
ATOM 2054 C CA . GLU B 1 122 ? -2.602 -18.484 -17.578 1 97.25 122 GLU B CA 1
ATOM 2055 C C . GLU B 1 122 ? -2.223 -17.609 -16.391 1 97.25 122 GLU B C 1
ATOM 2057 O O . GLU B 1 122 ? -2.494 -17.969 -15.242 1 97.25 122 GLU B O 1
ATOM 2062 N N . GLU B 1 123 ? -1.675 -16.5 -16.672 1 96.81 123 GLU B N 1
ATOM 2063 C CA . GLU B 1 123 ? -1.303 -15.555 -15.625 1 96.81 123 GLU B CA 1
ATOM 2064 C C . GLU B 1 123 ? -2.533 -15.023 -14.898 1 96.81 123 GLU B C 1
ATOM 2066 O O . GLU B 1 123 ? -2.551 -14.953 -13.664 1 96.81 123 GLU B O 1
ATOM 2071 N N . ARG B 1 124 ? -3.543 -14.695 -15.641 1 97.25 124 ARG B N 1
ATOM 2072 C CA . ARG B 1 124 ? -4.781 -14.195 -15.055 1 97.25 124 ARG B CA 1
ATOM 2073 C C . ARG B 1 124 ? -5.441 -15.266 -14.188 1 97.25 124 ARG B C 1
ATOM 2075 O O . ARG B 1 124 ? -5.949 -14.961 -13.102 1 97.25 124 ARG B O 1
ATOM 2082 N N . ARG B 1 125 ? -5.371 -16.453 -14.648 1 97.12 125 ARG B N 1
ATOM 2083 C CA . ARG B 1 125 ? -5.953 -17.547 -13.883 1 97.12 125 ARG B CA 1
ATOM 2084 C C . ARG B 1 125 ? -5.195 -17.781 -12.578 1 97.12 125 ARG B C 1
ATOM 2086 O O . ARG B 1 125 ? -5.805 -18.047 -11.547 1 97.12 125 ARG B O 1
ATOM 2093 N N . ALA B 1 126 ? -3.926 -17.656 -12.656 1 97.69 126 ALA B N 1
ATOM 2094 C CA . ALA B 1 126 ? -3.113 -17.828 -11.453 1 97.69 126 ALA B CA 1
ATOM 2095 C C . ALA B 1 126 ? -3.441 -16.766 -10.406 1 97.69 126 ALA B C 1
ATOM 2097 O O . ALA B 1 126 ? -3.572 -17.078 -9.219 1 97.69 126 ALA B O 1
ATOM 2098 N N . ILE B 1 127 ? -3.598 -15.531 -10.852 1 97.81 127 ILE B N 1
ATOM 2099 C CA . ILE B 1 127 ? -3.936 -14.453 -9.938 1 97.81 127 ILE B CA 1
ATOM 2100 C C . ILE B 1 127 ? -5.324 -14.688 -9.344 1 97.81 127 ILE B C 1
ATOM 2102 O O . ILE B 1 127 ? -5.512 -14.602 -8.133 1 97.81 127 ILE B O 1
ATOM 2106 N N . ALA B 1 128 ? -6.238 -15.023 -10.227 1 97.5 128 ALA B N 1
ATOM 2107 C CA . ALA B 1 128 ? -7.602 -15.273 -9.766 1 97.5 128 ALA B CA 1
ATOM 2108 C C . ALA B 1 128 ? -7.629 -16.375 -8.711 1 97.5 128 ALA B C 1
ATOM 2110 O O . ALA B 1 128 ? -8.336 -16.266 -7.707 1 97.5 128 ALA B O 1
ATOM 2111 N N . ALA B 1 129 ? -6.844 -17.375 -8.914 1 97.38 129 ALA B N 1
ATOM 2112 C CA . ALA B 1 129 ? -6.812 -18.531 -8.016 1 97.38 129 ALA B CA 1
ATOM 2113 C C . ALA B 1 129 ? -6.184 -18.156 -6.676 1 97.38 129 ALA B C 1
ATOM 2115 O O . ALA B 1 129 ? -6.465 -18.781 -5.652 1 97.38 129 ALA B O 1
ATOM 2116 N N . ALA B 1 130 ? -5.363 -17.156 -6.656 1 98.06 130 ALA B N 1
ATOM 2117 C CA . ALA B 1 130 ? -4.625 -16.781 -5.453 1 98.06 130 ALA B CA 1
ATOM 2118 C C . ALA B 1 130 ? -5.422 -15.789 -4.609 1 98.06 130 ALA B C 1
ATOM 2120 O O . ALA B 1 130 ? -5.133 -15.594 -3.426 1 98.06 130 ALA B O 1
ATOM 2121 N N . LEU B 1 131 ? -6.406 -15.102 -5.191 1 97.44 131 LEU B N 1
ATOM 2122 C CA . LEU B 1 131 ? -7.055 -13.945 -4.582 1 97.44 131 LEU B CA 1
ATOM 2123 C C . LEU B 1 131 ? -7.742 -14.328 -3.277 1 97.44 131 LEU B C 1
ATOM 2125 O O . LEU B 1 131 ? -7.617 -13.625 -2.273 1 97.44 131 LEU B O 1
ATOM 2129 N N . PRO B 1 132 ? -8.422 -15.5 -3.199 1 96.38 132 PRO B N 1
ATOM 2130 C CA . PRO B 1 132 ? -9.039 -15.844 -1.92 1 96.38 132 PRO B CA 1
ATOM 2131 C C . PRO B 1 132 ? -8.023 -16 -0.793 1 96.38 132 PRO B C 1
ATOM 2133 O O . PRO B 1 132 ? -8.258 -15.547 0.326 1 96.38 132 PRO B O 1
ATOM 2136 N N . ALA B 1 133 ? -6.918 -16.625 -1.098 1 96.69 133 ALA B N 1
ATOM 2137 C CA . ALA B 1 133 ? -5.867 -16.812 -0.102 1 96.69 133 ALA B CA 1
ATOM 2138 C C . ALA B 1 133 ? -5.246 -15.477 0.3 1 96.69 133 ALA B C 1
ATOM 2140 O O . ALA B 1 133 ? -4.934 -15.266 1.473 1 96.69 133 ALA B O 1
ATOM 2141 N N . LEU B 1 134 ? -5.062 -14.586 -0.676 1 96 134 LEU B N 1
ATOM 2142 C CA . LEU B 1 134 ? -4.508 -13.266 -0.407 1 96 134 LEU B CA 1
ATOM 2143 C C . LEU B 1 134 ? -5.461 -12.438 0.446 1 96 134 LEU B C 1
ATOM 2145 O O . LEU B 1 134 ? -5.027 -11.703 1.335 1 96 134 LEU B O 1
ATOM 2149 N N . GLU B 1 135 ? -6.691 -12.555 0.165 1 93.44 135 GLU B N 1
ATOM 2150 C CA . GLU B 1 135 ? -7.699 -11.875 0.973 1 93.44 135 GLU B CA 1
ATOM 2151 C C . GLU B 1 135 ? -7.668 -12.359 2.42 1 93.44 135 GLU B C 1
ATOM 2153 O O . GLU B 1 135 ? -7.754 -11.555 3.352 1 93.44 135 GLU B O 1
ATOM 2158 N N . ARG B 1 136 ? -7.574 -13.625 2.555 1 92.06 136 ARG B N 1
ATOM 2159 C CA . ARG B 1 136 ? -7.488 -14.188 3.896 1 92.06 136 ARG B CA 1
ATOM 2160 C C . ARG B 1 136 ? -6.254 -13.672 4.633 1 92.06 136 ARG B C 1
ATOM 2162 O O . ARG B 1 136 ? -6.328 -13.344 5.82 1 92.06 136 ARG B O 1
ATOM 2169 N N . LEU B 1 137 ? -5.152 -13.625 3.947 1 91.69 137 LEU B N 1
ATOM 2170 C CA . LEU B 1 137 ? -3.924 -13.102 4.539 1 91.69 137 LEU B CA 1
ATOM 2171 C C . LEU B 1 137 ? -4.109 -11.664 5 1 91.69 137 LEU B C 1
ATOM 2173 O O . LEU B 1 137 ? -3.658 -11.289 6.086 1 91.69 137 LEU B O 1
ATOM 2177 N N . ALA B 1 138 ? -4.773 -10.859 4.145 1 87.94 138 ALA B N 1
ATOM 2178 C CA . ALA B 1 138 ? -5.023 -9.461 4.48 1 87.94 138 ALA B CA 1
ATOM 2179 C C . ALA B 1 138 ? -5.863 -9.344 5.746 1 87.94 138 ALA B C 1
ATOM 2181 O O . ALA B 1 138 ? -5.609 -8.477 6.59 1 87.94 138 ALA B O 1
ATOM 2182 N N . VAL B 1 139 ? -6.777 -10.234 5.926 1 83.38 139 VAL B N 1
ATOM 2183 C CA . VAL B 1 139 ? -7.648 -10.234 7.098 1 83.38 139 VAL B CA 1
ATOM 2184 C C . VAL B 1 139 ? -6.844 -10.617 8.344 1 83.38 139 VAL B C 1
ATOM 2186 O O . VAL B 1 139 ? -7.012 -10.016 9.406 1 83.38 139 VAL B O 1
ATOM 2189 N N . LEU B 1 140 ? -5.941 -11.523 8.188 1 84.31 140 LEU B N 1
ATOM 2190 C CA . LEU B 1 140 ? -5.125 -12 9.297 1 84.31 140 LEU B CA 1
ATOM 2191 C C . LEU B 1 140 ? -4.129 -10.938 9.734 1 84.31 140 LEU B C 1
ATOM 2193 O O . LEU B 1 140 ? -3.705 -10.914 10.898 1 84.31 140 LEU B O 1
ATOM 2197 N N . MET B 1 141 ? -3.744 -10.047 8.82 1 80.38 141 MET B N 1
ATOM 2198 C CA . MET B 1 141 ? -2.791 -8.992 9.133 1 80.38 141 MET B CA 1
ATOM 2199 C C . MET B 1 141 ? -3.391 -7.992 10.117 1 80.38 141 MET B C 1
ATOM 2201 O O . MET B 1 141 ? -2.662 -7.348 10.875 1 80.38 141 MET B O 1
ATOM 2205 N N . ASP B 1 142 ? -4.648 -7.695 10.062 1 68.62 142 ASP B N 1
ATOM 2206 C CA . ASP B 1 142 ? -5.355 -6.789 10.961 1 68.62 142 ASP B CA 1
ATOM 2207 C C . ASP B 1 142 ? -5.434 -7.371 12.375 1 68.62 142 ASP B C 1
ATOM 2209 O O . ASP B 1 142 ? -5.438 -6.625 13.359 1 68.62 142 ASP B O 1
ATOM 2213 N N . ALA B 1 143 ? -5.723 -8.727 12.461 1 57.16 143 ALA B N 1
ATOM 2214 C CA . ALA B 1 143 ? -5.973 -9.406 13.734 1 57.16 143 ALA B CA 1
ATOM 2215 C C . ALA B 1 143 ? -4.734 -9.391 14.617 1 57.16 143 ALA B C 1
ATOM 2217 O O . ALA B 1 143 ? -4.832 -9.547 15.836 1 57.16 143 ALA B O 1
ATOM 2218 N N . GLN B 1 144 ? -3.504 -8.984 14.094 1 52.41 144 GLN B N 1
ATOM 2219 C CA . GLN B 1 144 ? -2.359 -9.102 14.992 1 52.41 144 GLN B CA 1
ATOM 2220 C C . GLN B 1 144 ? -1.859 -7.723 15.422 1 52.41 144 GLN B C 1
ATOM 2222 O O . GLN B 1 144 ? -1.891 -6.773 14.641 1 52.41 144 GLN B O 1
#

Radius of gyration: 20.44 Å; Cα contacts (8 Å, |Δi|>4): 315; chains: 2; bounding box: 58×48×46 Å

InterPro domains:
  IPR000835 MarR-type HTH domain [PF01047] (34-88)
  IPR000835 MarR-type HTH domain [PR00598] (65-80)
  IPR000835 MarR-type HTH domain [PR00598] (84-100)
  IPR000835 MarR-type HTH domain [PR00598] (114-134)
  IPR000835 MarR-type HTH domain [PS50995] (1-136)
  IPR000835 MarR-type HTH domain [SM00347] (24-124)
  IPR036388 Winged helix-like DNA-binding domain superfamily [G3DSA:1.10.10.10] (2-138)
  IPR036390 Winged helix DNA-binding domain superfamily [SSF46785] (6-136)
  IPR052526 HTH-type transcriptional regulators in bedaquiline tolerance [PTHR39515] (6-138)

Sequence (288 aa):
MGALVELADNLARVMGEFTRRSIRLPTAEKHTFTTLSVLHTLAHKGPLRLTALKETEQITQPAITQLVQRLERDGLVRRTPDPADGRATLVAVTADGARIVQTRHQERVRRLAELAEALSAEERRAIAAALPALERLAVLMDAQMGALVELADNLARVMGEFTRRSIRLPTAEKHTFTTLSVLHTLAHKGPLRLTALKETEQITQPAITQLVQRLERDGLVRRTPDPADGRATLVAVTADGARIVQTRHQERVRRLAELAEALSAEERRAIAAALPALERLAVLMDAQ

Foldseek 3Di:
DPPVVVVVVVVCVVVVVCVVVVQPPVPPPDDHPLLLVLLVCCLPVNKDWLVVSCVVSVHDSVVSVVSQVVCVVVVQKDWDQDPVHRVIIIIHGDPVSNVSNVVVVVVVVVVVVVVCVVPDPVVVVVCVVCVVVVVVVVVVVVVD/DPPVVVVVVVVCVVVVVCVVVVQPPPPPPPDHPLLLVLLVCCLPVNKDWLVVSCVVSVHDSVVSVVSQVVCVVVVQKDWDQDPVHRVIIIIHGDPVSNVSNVVVVVVVVVVVVVVCVVPDPVVVVVCVVCVVVVVVVVVVVVVD

Nearest PDB structures (foldseek):
  7kua-assembly1_A-2  TM=6.402E-01  e=8.832E-07  Pseudomonas putida
  6pco-assembly2_C  TM=6.334E-01  e=9.384E-07  Bordetella bronchiseptica
  4zzl-assembly1_B  TM=5.990E-01  e=8.832E-07  Pseudomonas aeruginosa
  7kfq-assembly1_A  TM=6.102E-01  e=1.829E-06  Variovorax paradoxus
  6pcp-assembly2_C  TM=6.380E-01  e=5.129E-06  Bordetella pertussis

Secondary structure (DSSP, 8-state):
--HHHHHHHHHHHHHHHHHHHHHHS---TT--HHHHHHHHHHHHH--EEHHHHHHHHT--HHHHHHHHHHHHHTTSEEEEEETTEEEEEEEEE-HHHHHHHHHHHHHHHHHHHHHHTTS-HHHHHHHHHHHHHHHHHHHHHHH-/--HHHHHHHHHHHHHHHHHHHHHHS---TT--HHHHHHHHHHHHH--EEHHHHHHHHT--HHHHHHHHHHHHHTTSEEEEEETTEEEEEEEEE-HHHHHHHHHHHHHHHHHHHHHHTTS-HHHHHHHHHHHHHHHHHHHHHHH-

pLDDT: mean 89.42, std 11.58, range [42.34, 98.44]

Organism: Nocardia brasiliensis (strain ATCC 700358 / HUJEG-1) (NCBI:txid1133849)